Protein AF-A0A4Q7DTL6-F1 (afdb_monomer_lite)

Sequence (323 aa):
MYAMFQGASFVSLDISNFNMTNVVDTQGMFNVLDELRELKLGTNCRFPDDTGLPDIPITSEYTGKWQNIDTGTATKPNGAFVFASNELESYYDGATMVGTYVWQPRPLDVSQPVKAADVTVNYLDSNGNKIHDPQLISGNVGDAYDASSDVYQLKIDGYTLDESKLPTNVKGVLSDTPQSINYHYIEVAQPVKAADVTVNYLDSNGNKIHDPQLISGNVGDAYDASSDVYQLKIDGYTLDESKLPTNVKGVLSDTPQTVDYTYKKDTLATTLNDSKIAPSGQSKFGNLPNAGDNDLISVIAMISGLFVMIGLWISKQVKQRYK

Foldseek 3Di:
DALQCAQPADQEDEPQVPQCQVPQDLDCVCHNNLNHFKYFHALRDAQNDCNNNDFDDPDLFANRWKFFQVVHDLSGRDGPDIGTRVRCRVPDHNVPRGGMIGGHTDPPPPPPFAWFAWEWEFEAEPVRDGPDDIDTDTDGFFDKAACPDCVRVDDHPQKDWDPVDAFPPRIDTTHNDYHYGYTYIYGRDDFAWFAWEWEFEAEPVRDGPDHIDTDTDGFFDKAACPDCVNVDDDPQKDWDPVDAFPPRIDTTHNDYHYGYTYIYGHDDPPPPPPDDDDDDDDDDDDDDDDDDDDDDDDDDDDDDDDDDDDDDDDDDDDDDDDD

pLDDT: mean 83.37, std 23.72, range [25.23, 98.69]

Structure (mmCIF, N/CA/C/O backbone):
data_AF-A0A4Q7DTL6-F1
#
_entry.id   AF-A0A4Q7DTL6-F1
#
loop_
_atom_site.group_PDB
_atom_site.id
_atom_site.type_symbol
_atom_site.label_atom_id
_atom_site.label_alt_id
_atom_site.label_comp_id
_atom_site.label_asym_id
_atom_site.label_entity_id
_atom_site.label_seq_id
_atom_site.pdbx_PDB_ins_code
_atom_site.Cartn_x
_atom_site.Cartn_y
_atom_site.Cartn_z
_atom_site.occupancy
_atom_site.B_iso_or_equiv
_atom_site.auth_seq_id
_atom_site.auth_comp_id
_atom_site.auth_asym_id
_atom_site.auth_atom_id
_atom_site.pdbx_PDB_model_num
ATOM 1 N N . MET A 1 1 ? 42.107 -14.633 -47.546 1.00 87.81 1 MET A N 1
ATOM 2 C CA . MET A 1 1 ? 42.416 -13.908 -46.300 1.00 87.81 1 MET A CA 1
ATOM 3 C C . MET A 1 1 ? 42.150 -14.820 -45.100 1.00 87.81 1 MET A C 1
ATOM 5 O O . MET A 1 1 ? 41.477 -14.418 -44.161 1.00 87.81 1 MET A O 1
ATOM 9 N N . TYR A 1 2 ? 42.715 -16.033 -45.121 1.00 91.50 2 TYR A N 1
ATOM 10 C CA . TYR A 1 2 ? 42.592 -17.007 -44.036 1.00 91.50 2 TYR A CA 1
ATOM 11 C C . TYR A 1 2 ? 43.204 -16.457 -42.742 1.00 91.50 2 TYR A C 1
ATOM 13 O O . TYR A 1 2 ? 44.348 -15.993 -42.770 1.00 91.50 2 TYR A O 1
ATOM 21 N N . ALA A 1 3 ? 42.448 -16.498 -41.641 1.00 92.31 3 ALA A N 1
ATOM 22 C CA . ALA A 1 3 ? 42.902 -16.150 -40.288 1.00 92.31 3 ALA A CA 1
ATOM 23 C C . ALA A 1 3 ? 43.612 -14.785 -40.133 1.00 92.31 3 ALA A C 1
ATOM 25 O O . ALA A 1 3 ? 44.416 -14.600 -39.222 1.00 92.31 3 ALA A O 1
ATOM 26 N N . MET A 1 4 ? 43.340 -13.818 -41.017 1.00 94.75 4 MET A N 1
ATOM 27 C CA . MET A 1 4 ? 44.147 -12.595 -41.140 1.00 94.75 4 MET A CA 1
ATOM 28 C C . MET A 1 4 ? 44.242 -11.769 -39.847 1.00 94.75 4 MET A C 1
ATOM 30 O O . MET A 1 4 ? 45.297 -11.195 -39.578 1.00 94.75 4 MET A O 1
ATOM 34 N N . PHE A 1 5 ? 43.165 -11.707 -39.063 1.00 95.81 5 PHE A N 1
ATOM 35 C CA . PHE A 1 5 ? 43.112 -10.974 -37.797 1.00 95.81 5 PHE A CA 1
ATOM 36 C C . PHE A 1 5 ? 42.959 -11.895 -36.585 1.00 95.81 5 PHE A C 1
ATOM 38 O O . PHE A 1 5 ? 42.630 -11.420 -35.501 1.00 95.81 5 PHE A O 1
ATOM 45 N N . GLN A 1 6 ? 43.193 -13.200 -36.746 1.00 94.88 6 GLN A N 1
ATOM 46 C CA . GLN A 1 6 ? 42.933 -14.162 -35.685 1.00 94.88 6 GLN A CA 1
ATOM 47 C C . GLN A 1 6 ? 43.714 -13.826 -34.402 1.00 94.88 6 GLN A C 1
ATOM 49 O O . GLN A 1 6 ? 44.935 -13.666 -34.430 1.00 94.88 6 GLN A O 1
ATOM 54 N N . GLY A 1 7 ? 43.005 -13.768 -33.271 1.00 91.12 7 GLY A N 1
ATOM 55 C CA . GLY A 1 7 ? 43.588 -13.551 -31.942 1.00 91.12 7 GLY A CA 1
ATOM 56 C C . GLY A 1 7 ? 44.097 -12.133 -31.679 1.00 91.12 7 GLY A C 1
ATOM 57 O O . GLY A 1 7 ? 44.795 -11.914 -30.689 1.00 91.12 7 GLY A O 1
ATOM 58 N N . ALA A 1 8 ? 43.789 -11.170 -32.549 1.00 93.12 8 ALA A N 1
ATOM 59 C CA . ALA A 1 8 ? 44.098 -9.772 -32.289 1.00 93.12 8 ALA A CA 1
ATOM 60 C C . ALA A 1 8 ? 43.101 -9.147 -31.290 1.00 93.12 8 ALA A C 1
ATOM 62 O O . ALA A 1 8 ? 41.963 -9.579 -31.153 1.00 93.12 8 ALA A O 1
ATOM 63 N N . SER A 1 9 ? 43.509 -8.086 -30.595 1.00 90.75 9 SER A N 1
ATOM 64 C CA . SER A 1 9 ? 42.666 -7.396 -29.601 1.00 90.75 9 SER A CA 1
ATOM 65 C C . SER A 1 9 ? 42.215 -6.029 -30.115 1.00 90.75 9 SER A C 1
ATOM 67 O O . SER A 1 9 ? 42.594 -4.987 -29.578 1.00 90.75 9 SER A O 1
ATOM 69 N N . PHE A 1 10 ? 41.455 -6.022 -31.210 1.00 90.94 10 PHE A N 1
ATOM 70 C CA . PHE A 1 10 ? 40.903 -4.793 -31.779 1.00 90.94 10 PHE A CA 1
ATOM 71 C C . PHE A 1 10 ? 39.588 -4.424 -31.104 1.00 90.94 10 PHE A C 1
ATOM 73 O O . PHE A 1 10 ? 38.719 -5.273 -30.976 1.00 90.94 10 PHE A O 1
ATOM 80 N N . VAL A 1 11 ? 39.417 -3.147 -30.757 1.00 93.88 11 VAL A N 1
ATOM 81 C CA . VAL A 1 11 ? 38.099 -2.587 -30.401 1.00 93.88 11 VAL A CA 1
ATOM 82 C C . VAL A 1 11 ? 37.383 -2.048 -31.642 1.00 93.88 11 VAL A C 1
ATOM 84 O O . VAL A 1 11 ? 36.167 -2.177 -31.767 1.00 93.88 11 VAL A O 1
ATOM 87 N N . SER A 1 12 ? 38.144 -1.492 -32.587 1.00 96.88 12 SER A N 1
ATOM 88 C CA . SER A 1 12 ? 37.665 -1.032 -33.890 1.00 96.88 12 SER A CA 1
ATOM 89 C C . SER A 1 12 ? 38.575 -1.565 -34.994 1.00 96.88 12 SER A C 1
ATOM 91 O O . SER A 1 12 ? 39.801 -1.573 -34.840 1.00 96.88 12 SER A O 1
ATOM 93 N N . LEU A 1 13 ? 37.973 -2.015 -36.093 1.00 97.44 13 LEU A N 1
ATOM 94 C CA . LEU A 1 13 ? 38.661 -2.525 -37.272 1.00 97.44 13 LEU A CA 1
ATOM 95 C C . LEU A 1 13 ? 38.097 -1.866 -38.536 1.00 97.44 13 LEU A C 1
ATOM 97 O O . LEU A 1 13 ? 36.926 -2.033 -38.872 1.00 97.44 13 LEU A O 1
ATOM 101 N N . ASP A 1 14 ? 38.948 -1.143 -39.267 1.00 98.06 14 ASP A N 1
ATOM 102 C CA . ASP A 1 14 ? 38.604 -0.566 -40.571 1.00 98.06 14 ASP A CA 1
ATOM 103 C C . ASP A 1 14 ? 39.222 -1.395 -41.702 1.00 98.06 14 ASP A C 1
ATOM 105 O O . ASP A 1 14 ? 40.430 -1.343 -41.941 1.00 98.06 14 ASP A O 1
ATOM 109 N N . ILE A 1 15 ? 38.377 -2.138 -42.421 1.00 96.94 15 ILE A N 1
ATOM 110 C CA . ILE A 1 15 ? 38.749 -2.859 -43.647 1.00 96.94 15 ILE A CA 1
ATOM 111 C C . ILE A 1 15 ? 38.059 -2.278 -44.884 1.00 96.94 15 ILE A C 1
ATOM 113 O O . ILE A 1 15 ? 38.059 -2.898 -45.944 1.00 96.94 15 ILE A O 1
ATOM 117 N N . SER A 1 16 ? 37.509 -1.064 -44.799 1.00 98.06 16 SER A N 1
ATOM 118 C CA . SER A 1 16 ? 36.722 -0.470 -45.887 1.00 98.06 16 SER A CA 1
ATOM 119 C C . SER A 1 16 ? 37.505 -0.215 -47.174 1.00 98.06 16 SER A C 1
ATOM 121 O O . SER A 1 16 ? 36.922 -0.145 -48.254 1.00 98.06 16 SER A O 1
ATOM 123 N N . ASN A 1 17 ? 38.831 -0.131 -47.080 1.00 97.06 17 ASN A N 1
ATOM 124 C CA . ASN A 1 17 ? 39.711 0.035 -48.236 1.00 97.06 17 ASN A CA 1
ATOM 125 C C . ASN A 1 17 ? 40.202 -1.297 -48.828 1.00 97.06 17 ASN A C 1
ATOM 127 O O . ASN A 1 17 ? 40.968 -1.292 -49.794 1.00 97.06 17 ASN A O 1
ATOM 131 N N . PHE A 1 18 ? 39.811 -2.443 -48.263 1.00 96.12 18 PHE A N 1
ATOM 132 C CA . PHE A 1 18 ? 40.257 -3.738 -48.763 1.00 96.12 18 PHE A CA 1
ATOM 133 C C . PHE A 1 18 ? 39.509 -4.080 -50.049 1.00 96.12 18 PHE A C 1
ATOM 135 O O . PHE A 1 18 ? 38.282 -4.053 -50.112 1.00 96.12 18 PHE A O 1
ATOM 142 N N . ASN A 1 19 ? 40.257 -4.453 -51.086 1.00 95.94 19 ASN A N 1
ATOM 143 C CA . ASN A 1 19 ? 39.668 -5.025 -52.286 1.00 95.94 19 ASN A CA 1
ATOM 144 C C . ASN A 1 19 ? 39.581 -6.549 -52.139 1.00 95.94 19 ASN A C 1
ATOM 146 O O . ASN A 1 19 ? 40.548 -7.257 -52.422 1.00 95.94 19 ASN A O 1
ATOM 150 N N . MET A 1 20 ? 38.424 -7.048 -51.699 1.00 94.88 20 MET A N 1
ATOM 151 C CA . MET A 1 20 ? 38.183 -8.480 -51.499 1.00 94.88 20 MET A CA 1
ATOM 152 C C . MET A 1 20 ? 37.482 -9.139 -52.696 1.00 94.88 20 MET A C 1
ATOM 154 O O . MET A 1 20 ? 37.135 -10.312 -52.617 1.00 94.88 20 MET A O 1
ATOM 158 N N . THR A 1 21 ? 37.312 -8.445 -53.831 1.00 93.50 21 THR A N 1
ATOM 159 C CA . THR A 1 21 ? 36.570 -8.959 -55.007 1.00 93.50 21 THR A CA 1
ATOM 160 C C . THR A 1 21 ? 37.077 -10.312 -55.514 1.00 93.50 21 THR A C 1
ATOM 162 O O . THR A 1 21 ? 36.267 -11.163 -55.875 1.00 93.50 21 THR A O 1
ATOM 165 N N . ASN A 1 22 ? 38.391 -10.550 -55.459 1.00 93.75 22 ASN A N 1
ATOM 166 C CA . ASN A 1 22 ? 39.032 -11.809 -55.863 1.00 93.75 22 ASN A CA 1
ATOM 167 C C . ASN A 1 22 ? 39.353 -12.752 -54.688 1.00 93.75 22 ASN A C 1
ATOM 169 O O . ASN A 1 22 ? 39.997 -13.781 -54.888 1.00 93.75 22 ASN A O 1
ATOM 173 N N . VAL A 1 23 ? 38.961 -12.406 -53.459 1.00 93.56 23 VAL A N 1
ATOM 174 C CA . VAL A 1 23 ? 39.178 -13.269 -52.294 1.00 93.56 23 VAL A CA 1
ATOM 175 C C . VAL A 1 23 ? 38.180 -14.422 -52.349 1.00 93.56 23 VAL A C 1
ATOM 177 O O . VAL A 1 23 ? 36.976 -14.210 -52.475 1.00 93.56 23 VAL A O 1
ATOM 180 N N . VAL A 1 24 ? 38.707 -15.643 -52.277 1.00 93.75 24 VAL A N 1
ATOM 181 C CA . VAL A 1 24 ? 37.937 -16.897 -52.341 1.00 93.75 24 VAL A CA 1
ATOM 182 C C . VAL A 1 24 ? 37.944 -17.681 -51.030 1.00 93.75 24 VAL A C 1
ATOM 184 O O . VAL A 1 24 ? 37.304 -18.715 -50.970 1.00 93.75 24 VAL A O 1
ATOM 187 N N . ASP A 1 25 ? 38.696 -17.208 -50.036 1.00 94.62 25 ASP A N 1
ATOM 188 C CA . ASP A 1 25 ? 38.838 -17.837 -48.723 1.00 94.62 25 ASP A CA 1
ATOM 189 C C . ASP A 1 25 ? 38.869 -16.738 -47.656 1.00 94.62 25 ASP A C 1
ATOM 191 O O . ASP A 1 25 ? 39.801 -15.919 -47.648 1.00 94.62 25 ASP A O 1
ATOM 195 N N . THR A 1 26 ? 37.859 -16.678 -46.793 1.00 95.38 26 THR A N 1
ATOM 196 C CA . THR A 1 26 ? 37.824 -15.788 -45.613 1.00 95.38 26 THR A CA 1
ATOM 197 C C . THR A 1 26 ? 37.762 -16.548 -44.297 1.00 95.38 26 THR A C 1
ATOM 199 O O . THR A 1 26 ? 37.472 -15.943 -43.265 1.00 95.38 26 THR A O 1
ATOM 202 N N . GLN A 1 27 ? 38.072 -17.847 -44.309 1.00 95.50 27 GLN A N 1
ATOM 203 C CA . GLN A 1 27 ? 37.869 -18.697 -43.149 1.00 95.50 27 GLN A CA 1
ATOM 204 C C . GLN A 1 27 ? 38.645 -18.182 -41.929 1.00 95.50 27 GLN A C 1
ATOM 206 O O . GLN A 1 27 ? 39.860 -17.949 -41.978 1.00 95.50 27 GLN A O 1
ATOM 211 N N . GLY A 1 28 ? 37.920 -17.988 -40.825 1.00 94.69 28 GLY A N 1
ATOM 212 C CA . GLY A 1 28 ? 38.489 -17.591 -39.537 1.00 94.69 28 GLY A CA 1
ATOM 213 C C . GLY A 1 28 ? 39.175 -16.223 -39.517 1.00 94.69 28 GLY A C 1
ATOM 214 O O . GLY A 1 28 ? 39.945 -15.950 -38.596 1.00 94.69 28 GLY A O 1
ATOM 215 N N . MET A 1 29 ? 38.940 -15.373 -40.521 1.00 95.69 29 MET A N 1
ATOM 216 C CA . MET A 1 29 ? 39.524 -14.036 -40.645 1.00 95.69 29 MET A CA 1
ATOM 217 C C . MET A 1 29 ? 39.385 -13.181 -39.374 1.00 95.69 29 MET A C 1
ATOM 219 O O . MET A 1 29 ? 40.312 -12.427 -39.083 1.00 95.69 29 MET A O 1
ATOM 223 N N . PHE A 1 30 ? 38.296 -13.331 -38.615 1.00 96.12 30 PHE A N 1
ATOM 224 C CA . PHE A 1 30 ? 37.970 -12.608 -37.378 1.00 96.12 30 PHE A CA 1
ATOM 225 C C . PHE A 1 30 ? 37.929 -13.502 -36.124 1.00 96.12 30 PHE A C 1
ATOM 227 O O . PHE A 1 30 ? 37.432 -13.075 -35.083 1.00 96.12 30 PHE A O 1
ATOM 234 N N . ASN A 1 31 ? 38.472 -14.723 -36.189 1.00 94.31 31 ASN A N 1
ATOM 235 C CA . ASN A 1 31 ? 38.473 -15.638 -35.047 1.00 94.31 31 ASN A CA 1
ATOM 236 C C . ASN A 1 31 ? 39.134 -15.011 -33.808 1.00 94.31 31 ASN A C 1
ATOM 238 O O . ASN A 1 31 ? 40.253 -14.504 -33.883 1.00 94.31 31 ASN A O 1
ATOM 242 N N . VAL A 1 32 ? 38.502 -15.161 -32.640 1.00 92.38 32 VAL A N 1
ATOM 243 C CA . VAL A 1 32 ? 39.046 -14.698 -31.345 1.00 92.38 32 VAL A CA 1
ATOM 244 C C . VAL A 1 32 ? 39.278 -13.174 -31.329 1.00 92.38 32 VAL A C 1
ATOM 246 O O . VAL A 1 32 ? 40.277 -12.683 -30.808 1.00 92.38 32 VAL A O 1
ATOM 249 N N . LEU A 1 33 ? 38.358 -12.415 -31.935 1.00 94.56 33 LEU A N 1
ATOM 250 C CA . LEU A 1 33 ? 38.285 -10.952 -31.839 1.00 94.56 33 LEU A CA 1
ATOM 251 C C . LEU A 1 33 ? 37.274 -10.505 -30.767 1.00 94.56 33 LEU A C 1
ATOM 253 O O . LEU A 1 33 ? 36.426 -9.651 -31.019 1.00 94.56 33 LEU A O 1
ATOM 257 N N . ASP A 1 34 ? 37.357 -11.067 -29.563 1.00 89.81 34 ASP A N 1
ATOM 258 C CA . ASP A 1 34 ? 36.335 -10.920 -28.508 1.00 89.81 34 ASP A CA 1
ATOM 259 C C . ASP A 1 34 ? 36.089 -9.459 -28.068 1.00 89.81 34 ASP A C 1
ATOM 261 O O . ASP A 1 34 ? 35.031 -9.120 -27.534 1.00 89.81 34 ASP A O 1
ATOM 265 N N . GLU A 1 35 ? 37.047 -8.564 -28.331 1.00 93.38 35 GLU A N 1
ATOM 266 C CA . GLU A 1 35 ? 36.963 -7.136 -28.008 1.00 93.38 35 GLU A CA 1
ATOM 267 C C . GLU A 1 35 ? 36.436 -6.252 -29.144 1.00 93.38 35 GLU A C 1
ATOM 269 O O . GLU A 1 35 ? 36.234 -5.054 -28.937 1.00 93.38 35 GLU A O 1
ATOM 274 N N . LEU A 1 36 ? 36.154 -6.814 -30.323 1.00 96.81 36 LEU A N 1
ATOM 275 C CA . LEU A 1 36 ? 35.701 -6.033 -31.468 1.00 96.81 36 LEU A CA 1
ATOM 276 C C . LEU A 1 36 ? 34.301 -5.474 -31.207 1.00 96.81 36 LEU A C 1
ATOM 278 O O . LEU A 1 36 ? 33.352 -6.221 -30.975 1.00 96.81 36 LEU A O 1
ATOM 282 N N . ARG A 1 37 ? 34.176 -4.145 -31.245 1.00 96.12 37 ARG A N 1
ATOM 283 C CA . ARG A 1 37 ? 32.916 -3.402 -31.066 1.00 96.12 37 ARG A CA 1
ATOM 284 C C . ARG A 1 37 ? 32.517 -2.608 -32.299 1.00 96.12 37 ARG A C 1
ATOM 286 O O . ARG A 1 37 ? 31.346 -2.267 -32.432 1.00 96.12 37 ARG A O 1
ATOM 293 N N . GLU A 1 38 ? 33.471 -2.310 -33.179 1.00 98.06 38 GLU A N 1
ATOM 294 C CA . GLU A 1 38 ? 33.267 -1.511 -34.383 1.00 98.06 38 GLU A CA 1
ATOM 295 C C . GLU A 1 38 ? 33.971 -2.146 -35.589 1.00 98.06 38 GLU A C 1
ATOM 297 O O . GLU A 1 38 ? 35.167 -2.432 -35.548 1.00 98.06 38 GLU A O 1
ATOM 302 N N . LEU A 1 39 ? 33.235 -2.344 -36.680 1.00 98.12 39 LEU A N 1
ATOM 303 C CA . LEU A 1 39 ? 33.740 -2.908 -37.926 1.00 98.12 39 LEU A CA 1
ATOM 304 C C . LEU A 1 39 ? 33.307 -2.027 -39.095 1.00 98.12 39 LEU A C 1
ATOM 306 O O . LEU A 1 39 ? 32.115 -1.875 -39.369 1.00 98.12 39 LEU A O 1
ATOM 310 N N . LYS A 1 40 ? 34.270 -1.446 -39.809 1.00 98.44 40 LYS A N 1
ATOM 311 C CA . LYS A 1 40 ? 33.993 -0.604 -40.973 1.00 98.44 40 LYS A CA 1
ATOM 312 C C . LYS A 1 40 ? 34.260 -1.358 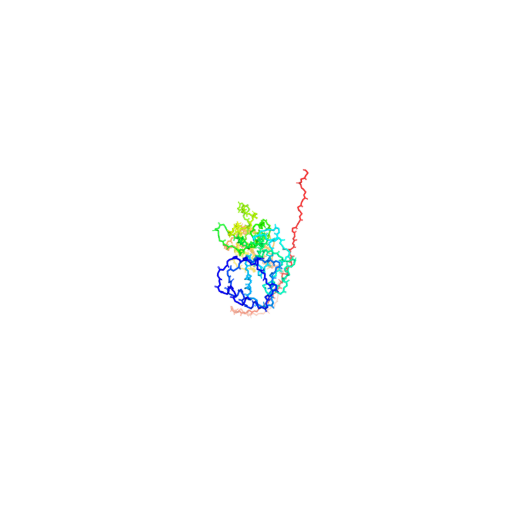-42.267 1.00 98.44 40 LYS A C 1
ATOM 314 O O . LYS A 1 40 ? 35.380 -1.799 -42.531 1.00 98.44 40 LYS A O 1
ATOM 319 N N . LEU A 1 41 ? 33.209 -1.473 -43.073 1.00 98.38 41 LEU A N 1
ATOM 320 C CA . LEU A 1 41 ? 33.157 -2.267 -44.294 1.00 98.38 41 LEU A CA 1
ATOM 321 C C . LEU A 1 41 ? 32.925 -1.370 -45.511 1.00 98.38 41 LEU A C 1
ATOM 323 O O . LEU A 1 41 ? 32.179 -0.388 -45.452 1.00 98.38 41 LEU A O 1
ATOM 327 N N . GLY A 1 42 ? 33.582 -1.707 -46.616 1.00 97.94 42 GLY A N 1
ATOM 328 C CA . GLY A 1 42 ? 33.575 -0.926 -47.850 1.00 97.94 42 GLY A CA 1
ATOM 329 C C . GLY A 1 42 ? 33.050 -1.708 -49.045 1.00 97.94 42 GLY A C 1
ATOM 330 O O . GLY A 1 42 ? 32.754 -2.895 -48.959 1.00 97.94 42 GLY A O 1
ATOM 331 N N . THR A 1 43 ? 32.971 -1.035 -50.192 1.00 97.88 43 THR A N 1
ATOM 332 C CA . THR A 1 43 ? 32.255 -1.535 -51.377 1.00 97.88 43 THR A CA 1
ATOM 333 C C . THR A 1 43 ? 32.766 -2.858 -51.933 1.00 97.88 43 THR A C 1
ATOM 335 O O . THR A 1 43 ? 32.018 -3.595 -52.566 1.00 97.88 43 THR A O 1
ATOM 338 N N . ASN A 1 44 ? 34.043 -3.158 -51.706 1.00 97.31 44 ASN A N 1
ATOM 339 C CA . ASN A 1 44 ? 34.700 -4.357 -52.209 1.00 97.31 44 ASN A CA 1
ATOM 340 C C . ASN A 1 44 ? 34.896 -5.431 -51.129 1.00 97.31 44 ASN A C 1
ATOM 342 O O . ASN A 1 44 ? 35.589 -6.414 -51.397 1.00 97.31 44 ASN A O 1
ATOM 346 N N . CYS A 1 45 ? 34.336 -5.250 -49.927 1.00 96.62 45 CYS A N 1
ATOM 347 C CA . CYS A 1 45 ? 34.317 -6.277 -48.890 1.00 96.62 45 CYS A CA 1
ATOM 348 C C . CYS A 1 45 ? 33.322 -7.387 -49.266 1.00 96.62 45 CYS A C 1
ATOM 350 O O . CYS A 1 45 ? 32.220 -7.108 -49.734 1.00 96.62 45 CYS A O 1
ATOM 352 N N . ARG A 1 46 ? 33.718 -8.648 -49.068 1.00 94.19 46 ARG A N 1
ATOM 353 C CA . ARG A 1 46 ? 32.864 -9.833 -49.243 1.00 94.19 46 ARG A CA 1
ATOM 354 C C . ARG A 1 46 ? 33.342 -10.969 -48.347 1.00 94.19 46 ARG A C 1
ATOM 356 O O . ARG A 1 46 ? 34.546 -11.093 -48.127 1.00 94.19 46 ARG A O 1
ATOM 363 N N . PHE A 1 47 ? 32.418 -11.820 -47.914 1.00 94.69 47 PHE A N 1
ATOM 364 C CA . PHE A 1 47 ? 32.677 -12.921 -46.984 1.00 94.69 47 PHE A CA 1
ATOM 365 C C . PHE A 1 47 ? 32.207 -14.250 -47.605 1.00 94.69 47 PHE A C 1
ATOM 367 O O . PHE A 1 47 ? 31.074 -14.665 -47.388 1.00 94.69 47 PHE A O 1
ATOM 374 N N . PRO A 1 48 ? 33.013 -14.868 -48.495 1.00 92.12 48 PRO A N 1
ATOM 375 C CA . PRO A 1 48 ? 32.655 -16.133 -49.146 1.00 92.12 48 PRO A CA 1
ATOM 376 C C . PRO A 1 48 ? 32.511 -17.323 -48.187 1.00 92.12 48 PRO A C 1
ATOM 378 O O . PRO A 1 48 ? 31.795 -18.261 -48.527 1.00 92.12 48 PRO A O 1
ATOM 381 N N . ASP A 1 49 ? 33.164 -17.275 -47.024 1.00 91.81 49 ASP A N 1
ATOM 382 C CA . ASP A 1 49 ? 33.165 -18.332 -46.007 1.00 91.81 49 ASP A CA 1
ATOM 383 C C . ASP A 1 49 ? 32.950 -17.744 -44.610 1.00 91.81 49 ASP A C 1
ATOM 385 O O . ASP A 1 49 ? 33.152 -16.543 -44.414 1.00 91.81 49 ASP A O 1
ATOM 389 N N . ASP A 1 50 ? 32.645 -18.617 -43.643 1.00 92.25 50 ASP A N 1
ATOM 390 C CA . ASP A 1 50 ? 32.567 -18.296 -42.212 1.00 92.25 50 ASP A CA 1
ATOM 391 C C . ASP A 1 50 ? 33.859 -17.624 -41.738 1.00 92.25 50 ASP A C 1
ATOM 393 O O . ASP A 1 50 ? 34.937 -18.233 -41.661 1.00 92.25 50 ASP A O 1
ATOM 397 N N . THR A 1 51 ? 33.748 -16.335 -41.436 1.00 94.44 51 THR A N 1
ATOM 398 C CA . THR A 1 51 ? 34.905 -15.532 -41.060 1.00 94.44 51 THR A CA 1
ATOM 399 C C . THR A 1 51 ? 35.254 -15.672 -39.591 1.00 94.44 51 THR A C 1
ATOM 401 O O . THR A 1 51 ? 36.326 -15.225 -39.181 1.00 94.44 51 THR A O 1
ATOM 404 N N . GLY A 1 52 ? 34.401 -16.325 -38.803 1.00 94.00 52 GLY A N 1
ATOM 405 C CA . GLY A 1 52 ? 34.522 -16.377 -37.358 1.00 94.00 52 GLY A CA 1
ATOM 406 C C . GLY A 1 52 ? 34.277 -15.020 -36.712 1.00 94.00 52 GLY A C 1
ATOM 407 O O . GLY A 1 52 ? 34.916 -14.719 -35.703 1.00 94.00 52 GLY A O 1
ATOM 408 N N . LEU A 1 53 ? 33.420 -14.171 -37.301 1.00 95.88 53 LEU A N 1
ATOM 409 C CA . LEU A 1 53 ? 33.029 -12.914 -36.669 1.00 95.88 53 LEU A CA 1
ATOM 410 C C . LEU A 1 53 ? 32.351 -13.244 -35.329 1.00 95.88 53 LEU A C 1
ATOM 412 O O . LEU A 1 53 ? 31.367 -13.985 -35.314 1.00 95.88 53 LEU A O 1
ATOM 416 N N . PRO A 1 54 ? 32.857 -12.726 -34.196 1.00 93.00 54 PRO A N 1
ATOM 417 C CA . PRO A 1 54 ? 32.377 -13.138 -32.886 1.00 93.00 54 PRO A CA 1
ATOM 418 C C . PRO A 1 54 ? 30.909 -12.760 -32.702 1.00 93.00 54 PRO A C 1
ATOM 420 O O . PRO A 1 54 ? 30.484 -11.660 -33.070 1.00 93.00 54 PRO A O 1
ATOM 423 N N . ASP A 1 55 ? 30.134 -13.663 -32.107 1.00 93.81 55 ASP A N 1
ATOM 424 C CA . ASP A 1 55 ? 28.778 -13.355 -31.665 1.00 93.81 55 ASP A CA 1
ATOM 425 C C . ASP A 1 55 ? 28.806 -12.269 -30.588 1.00 93.81 55 ASP A C 1
ATOM 427 O O . ASP A 1 55 ? 29.660 -12.249 -29.699 1.00 93.81 55 ASP A O 1
ATOM 431 N N . ILE A 1 56 ? 27.835 -11.364 -30.652 1.00 94.44 56 ILE A N 1
ATOM 432 C CA . ILE A 1 56 ? 27.726 -10.276 -29.687 1.00 94.44 56 ILE A CA 1
ATOM 433 C C . ILE A 1 56 ? 26.994 -10.793 -28.443 1.00 94.44 56 ILE A C 1
ATOM 435 O O . ILE A 1 56 ? 25.866 -11.283 -28.563 1.00 94.44 56 ILE A O 1
ATOM 439 N N . PRO A 1 57 ? 27.560 -10.645 -27.230 1.00 88.19 57 PRO A N 1
ATOM 440 C CA . PRO A 1 57 ? 26.863 -10.991 -26.001 1.00 88.19 57 PRO A CA 1
ATOM 441 C C . PRO A 1 57 ? 25.577 -10.175 -25.829 1.00 88.19 57 PRO A C 1
ATOM 443 O O . PRO A 1 57 ? 25.571 -8.949 -25.959 1.00 88.19 57 PRO A O 1
ATOM 446 N N . ILE A 1 58 ? 24.485 -10.849 -25.466 1.00 85.81 58 ILE A N 1
ATOM 447 C CA . ILE A 1 58 ? 23.249 -10.179 -25.052 1.00 85.81 58 ILE A CA 1
ATOM 448 C C . ILE A 1 58 ? 23.434 -9.700 -23.612 1.00 85.81 58 ILE A C 1
ATOM 450 O O . ILE A 1 58 ? 23.602 -10.511 -22.699 1.00 85.81 58 ILE A O 1
ATOM 454 N N . THR A 1 59 ? 23.379 -8.387 -23.394 1.00 83.38 59 THR A N 1
ATOM 455 C CA . THR A 1 59 ? 23.562 -7.774 -22.069 1.00 83.38 59 THR A CA 1
ATOM 456 C C . THR A 1 59 ? 22.465 -6.743 -21.776 1.00 83.38 59 THR A C 1
ATOM 458 O O . THR A 1 59 ? 21.506 -6.563 -22.535 1.00 83.38 59 THR A O 1
ATOM 461 N N . SER A 1 60 ? 22.571 -6.052 -20.640 1.00 76.25 60 SER A N 1
ATOM 462 C CA . SER A 1 60 ? 21.767 -4.855 -20.369 1.00 76.25 60 SER A CA 1
ATOM 463 C C . SER A 1 60 ? 22.065 -3.714 -21.347 1.00 76.25 60 SER A C 1
ATOM 465 O O . SER A 1 60 ? 21.190 -2.889 -21.589 1.00 76.25 60 SER A O 1
ATOM 467 N N . GLU A 1 61 ? 23.270 -3.682 -21.920 1.00 82.88 61 GLU A N 1
ATOM 468 C CA . GLU A 1 61 ? 23.763 -2.609 -22.788 1.00 82.88 61 GLU A CA 1
ATOM 469 C C . GLU A 1 61 ? 23.620 -2.918 -24.280 1.00 82.88 61 GLU A C 1
ATOM 471 O O . GLU A 1 61 ? 23.486 -1.986 -25.066 1.00 82.88 61 GLU A O 1
ATOM 476 N N . TYR A 1 62 ? 23.620 -4.193 -24.687 1.00 91.12 62 TYR A N 1
ATOM 477 C CA . TYR A 1 62 ? 23.634 -4.597 -26.099 1.00 91.12 62 TYR A CA 1
ATOM 478 C C . TYR A 1 62 ? 22.602 -5.680 -26.409 1.00 91.12 62 TYR A C 1
ATOM 480 O O . TYR A 1 62 ? 22.303 -6.547 -25.586 1.00 91.12 62 TYR A O 1
ATOM 488 N N . THR A 1 63 ? 22.059 -5.643 -27.626 1.00 92.50 63 THR A N 1
ATOM 489 C CA . THR A 1 63 ? 20.982 -6.550 -28.060 1.00 92.50 63 THR A CA 1
ATOM 490 C C . THR A 1 63 ? 21.472 -7.901 -28.589 1.00 92.50 63 THR A C 1
ATOM 492 O O . THR A 1 63 ? 20.644 -8.767 -28.865 1.00 92.50 63 THR A O 1
ATOM 495 N N . GLY A 1 64 ? 22.787 -8.086 -28.744 1.00 93.56 64 GLY A N 1
ATOM 496 C CA . GLY A 1 64 ? 23.375 -9.254 -29.408 1.00 93.56 64 GLY A CA 1
ATOM 497 C C . GLY A 1 64 ? 23.457 -9.143 -30.935 1.00 93.56 64 GLY A C 1
ATOM 498 O O . GLY A 1 64 ? 23.630 -10.153 -31.610 1.00 93.56 64 GLY A O 1
ATOM 499 N N . LYS A 1 65 ? 23.307 -7.937 -31.499 1.00 97.12 65 LYS A N 1
ATOM 500 C CA . LYS A 1 65 ? 23.335 -7.696 -32.951 1.00 97.12 65 LYS A CA 1
ATOM 501 C C . LYS A 1 65 ? 24.264 -6.551 -33.325 1.00 97.12 65 LYS A C 1
ATOM 503 O O . LYS A 1 65 ? 24.460 -5.635 -32.535 1.00 97.12 65 LYS A O 1
ATOM 508 N N . TRP A 1 66 ? 24.805 -6.583 -34.534 1.00 98.19 66 TRP A N 1
ATOM 509 C CA . TRP A 1 66 ? 25.449 -5.451 -35.186 1.00 98.19 66 TRP A CA 1
ATOM 510 C C . TRP A 1 66 ? 24.380 -4.507 -35.729 1.00 98.19 66 TRP A C 1
ATOM 512 O O . TRP A 1 66 ? 23.357 -4.967 -36.231 1.00 98.19 66 TRP A O 1
ATOM 522 N N . GLN A 1 67 ? 24.622 -3.200 -35.676 1.00 98.19 67 GLN A N 1
ATOM 523 C CA . GLN A 1 67 ? 23.820 -2.191 -36.360 1.00 98.19 67 GLN A CA 1
ATOM 524 C C . GLN A 1 67 ? 24.731 -1.197 -37.079 1.00 98.19 67 GLN A C 1
ATOM 526 O O . GLN A 1 67 ? 25.728 -0.739 -36.516 1.00 98.19 67 GLN A O 1
ATOM 531 N N . ASN A 1 68 ? 24.395 -0.842 -38.319 1.00 98.19 68 ASN A N 1
ATOM 532 C CA . ASN A 1 68 ? 25.133 0.204 -39.018 1.00 98.19 68 ASN A CA 1
ATOM 533 C C . ASN A 1 68 ? 24.844 1.587 -38.405 1.00 98.19 68 ASN A C 1
ATOM 535 O O . ASN A 1 68 ? 23.713 1.908 -38.041 1.00 98.19 68 ASN A O 1
ATOM 539 N N . ILE A 1 69 ? 25.871 2.432 -38.298 1.00 97.75 69 ILE A N 1
ATOM 540 C CA . ILE A 1 69 ? 25.740 3.774 -37.712 1.00 97.75 69 ILE A CA 1
ATOM 541 C C . ILE A 1 69 ? 24.833 4.670 -38.572 1.00 97.75 69 ILE A C 1
ATOM 543 O O . ILE A 1 69 ? 23.963 5.359 -38.031 1.00 97.75 69 ILE A O 1
ATOM 547 N N . ASP A 1 70 ? 25.031 4.641 -39.894 1.00 96.00 70 ASP A N 1
ATOM 548 C CA . ASP A 1 70 ? 24.420 5.546 -40.879 1.00 96.00 70 ASP A CA 1
ATOM 549 C C . ASP A 1 70 ? 24.520 7.027 -40.458 1.00 96.00 70 ASP A C 1
ATOM 551 O O . ASP A 1 70 ? 25.616 7.540 -40.241 1.00 96.00 70 ASP A O 1
ATOM 555 N N . THR A 1 71 ? 23.388 7.711 -40.293 1.00 96.25 71 THR A N 1
ATOM 556 C CA . THR A 1 71 ? 23.306 9.119 -39.878 1.00 96.25 71 THR A CA 1
ATOM 557 C C . THR A 1 71 ? 23.443 9.328 -38.362 1.00 96.25 71 THR A C 1
ATOM 559 O O . THR A 1 71 ? 23.363 10.464 -37.893 1.00 96.25 71 THR A O 1
ATOM 562 N N . GLY A 1 72 ? 23.612 8.251 -37.586 1.00 95.25 72 GLY A N 1
ATOM 563 C CA . GLY A 1 72 ? 23.737 8.271 -36.127 1.00 95.25 72 GLY A CA 1
ATOM 564 C C . GLY A 1 72 ? 25.181 8.358 -35.618 1.00 95.25 72 GLY A C 1
ATOM 565 O O . GLY A 1 72 ? 26.083 8.851 -36.290 1.00 95.25 72 GLY A O 1
ATOM 566 N N . THR A 1 73 ? 25.405 7.854 -34.403 1.00 95.19 73 THR A N 1
ATOM 567 C CA . THR A 1 73 ? 26.736 7.705 -33.782 1.00 95.19 73 THR A CA 1
ATOM 568 C C . THR A 1 73 ? 26.952 6.270 -33.296 1.00 95.19 73 THR A C 1
ATOM 570 O O . THR A 1 73 ? 26.005 5.494 -33.239 1.00 95.19 73 THR A O 1
ATOM 573 N N . ALA A 1 74 ? 28.170 5.906 -32.882 1.00 93.75 74 ALA A N 1
ATOM 574 C CA . ALA A 1 74 ? 28.451 4.568 -32.345 1.00 93.75 74 ALA A CA 1
ATOM 575 C C . ALA A 1 74 ? 27.588 4.198 -31.117 1.00 93.75 74 ALA A C 1
ATOM 577 O O . ALA A 1 74 ? 27.201 3.049 -30.949 1.00 93.75 74 ALA A O 1
ATOM 578 N N . THR A 1 75 ? 27.237 5.175 -30.274 1.00 91.88 75 THR A N 1
ATOM 579 C CA . THR A 1 75 ? 26.393 4.968 -29.081 1.00 91.88 75 THR A CA 1
ATOM 580 C C . THR A 1 75 ? 24.899 5.171 -29.340 1.00 91.88 75 THR A C 1
ATOM 582 O O . THR A 1 75 ? 24.074 4.852 -28.486 1.00 91.88 75 THR A O 1
ATOM 585 N N . LYS A 1 76 ? 24.534 5.711 -30.506 1.00 92.00 76 LYS A N 1
ATOM 586 C CA . LYS A 1 76 ? 23.150 5.915 -30.944 1.00 92.00 76 LYS A CA 1
ATOM 587 C C . LYS A 1 76 ? 23.070 5.740 -32.467 1.00 92.00 76 LYS A C 1
ATOM 589 O O . LYS A 1 76 ? 22.887 6.731 -33.185 1.00 92.00 76 LYS A O 1
ATOM 594 N N . PRO A 1 77 ? 23.282 4.514 -32.975 1.00 95.75 77 PRO A N 1
ATOM 595 C CA . PRO A 1 77 ? 23.233 4.254 -34.406 1.00 95.75 77 PRO A CA 1
ATOM 596 C C . PRO A 1 77 ? 21.812 4.492 -34.921 1.00 95.75 77 PRO A C 1
ATOM 598 O O . PRO A 1 77 ? 20.832 4.236 -34.221 1.00 95.75 77 PRO A O 1
ATOM 601 N N . ASN A 1 78 ? 21.705 5.010 -36.142 1.00 95.19 78 ASN A N 1
ATOM 602 C CA . ASN A 1 78 ? 20.422 5.302 -36.787 1.00 95.19 78 ASN A CA 1
ATOM 603 C C . ASN A 1 78 ? 20.225 4.489 -38.076 1.00 95.19 78 ASN A C 1
ATOM 605 O O . ASN A 1 78 ? 19.283 4.731 -38.826 1.00 95.19 78 ASN A O 1
ATOM 609 N N . GLY A 1 79 ? 21.126 3.551 -38.365 1.00 95.94 79 GLY A N 1
ATOM 610 C CA . GLY A 1 79 ? 21.059 2.755 -39.575 1.00 95.94 79 GLY A CA 1
ATOM 611 C C . GLY A 1 79 ? 20.031 1.630 -39.500 1.00 95.94 79 GLY A C 1
ATOM 612 O O . GLY A 1 79 ? 19.730 1.096 -38.431 1.00 95.94 79 GLY A O 1
ATOM 613 N N . ALA A 1 80 ? 19.467 1.294 -40.659 1.00 96.19 80 ALA A N 1
ATOM 614 C CA . ALA A 1 80 ? 18.394 0.310 -40.795 1.00 96.19 80 ALA A CA 1
ATOM 615 C C . ALA A 1 80 ? 18.879 -1.151 -40.805 1.00 96.19 80 ALA A C 1
ATOM 617 O O . ALA A 1 80 ? 18.066 -2.063 -40.649 1.00 96.19 80 ALA A O 1
ATOM 618 N N . PHE A 1 81 ? 20.175 -1.391 -41.010 1.00 97.69 81 PHE A N 1
ATOM 619 C CA . PHE A 1 81 ? 20.741 -2.730 -41.103 1.00 97.69 81 PHE A CA 1
ATOM 620 C C . PHE A 1 81 ? 21.104 -3.235 -39.712 1.00 97.69 81 PHE A C 1
ATOM 622 O O . PHE A 1 81 ? 21.958 -2.655 -39.041 1.00 97.69 81 PHE A O 1
ATOM 629 N N . VAL A 1 82 ? 20.443 -4.314 -39.292 1.00 97.50 82 VAL A N 1
ATOM 630 C CA . VAL A 1 82 ? 20.640 -4.949 -37.989 1.00 97.50 82 VAL A CA 1
ATOM 631 C C . VAL A 1 82 ? 20.781 -6.454 -38.188 1.00 97.50 82 VAL A C 1
ATOM 633 O O . VAL A 1 82 ? 19.848 -7.088 -38.679 1.00 97.50 82 VAL A O 1
ATOM 636 N N . PHE A 1 83 ? 21.914 -7.024 -37.779 1.00 97.81 83 PHE A N 1
ATOM 637 C CA . PHE A 1 83 ? 22.285 -8.407 -38.093 1.00 97.81 83 PHE A CA 1
ATOM 638 C C . PHE A 1 83 ? 22.950 -9.107 -36.905 1.00 97.81 83 PHE A C 1
ATOM 640 O O . PHE A 1 83 ? 23.742 -8.497 -36.189 1.00 97.81 83 PHE A O 1
ATOM 647 N N . ALA A 1 84 ? 22.678 -10.395 -36.707 1.00 97.62 84 ALA A N 1
ATOM 648 C CA . ALA A 1 84 ? 23.616 -11.264 -35.993 1.00 97.62 84 ALA A CA 1
ATOM 649 C C . ALA A 1 84 ? 24.933 -11.398 -36.790 1.00 97.62 84 ALA A C 1
ATOM 651 O O . ALA A 1 84 ? 24.979 -11.063 -37.975 1.00 97.62 84 ALA A O 1
ATOM 652 N N . SER A 1 85 ? 26.014 -11.868 -36.164 1.00 96.50 85 SER A N 1
ATOM 653 C CA . SER A 1 85 ? 27.331 -11.930 -36.820 1.00 96.50 85 SER A CA 1
ATOM 654 C C . SER A 1 85 ? 27.318 -12.796 -38.086 1.00 96.50 85 SER A C 1
ATOM 656 O O . SER A 1 85 ? 27.749 -12.342 -39.143 1.00 96.50 85 SER A O 1
ATOM 658 N N . ASN A 1 86 ? 26.697 -13.975 -38.028 1.00 95.44 86 ASN A N 1
ATOM 659 C CA . ASN A 1 86 ? 26.508 -14.854 -39.189 1.00 95.44 86 ASN A CA 1
ATOM 660 C C . ASN A 1 86 ? 25.628 -14.240 -40.303 1.00 95.44 86 ASN A C 1
ATOM 662 O O . ASN A 1 86 ? 25.853 -14.485 -41.489 1.00 95.44 86 ASN A O 1
ATOM 666 N N . GLU A 1 87 ? 24.618 -13.445 -39.940 1.00 97.38 87 GLU A N 1
ATOM 667 C CA . GLU A 1 87 ? 23.752 -12.734 -40.885 1.00 97.38 87 GLU A CA 1
ATOM 668 C C . GLU A 1 87 ? 24.518 -11.607 -41.581 1.00 97.38 87 GLU A C 1
ATOM 670 O O . GLU A 1 87 ? 24.368 -11.431 -42.789 1.00 97.38 87 GLU A O 1
ATOM 675 N N . LEU A 1 88 ? 25.364 -10.877 -40.846 1.00 97.25 88 LEU A N 1
ATOM 676 C CA . LEU A 1 88 ? 26.219 -9.838 -41.416 1.00 97.25 88 LEU A CA 1
ATOM 677 C C . LEU A 1 88 ? 27.193 -10.451 -42.425 1.00 97.25 88 LEU A C 1
ATOM 679 O O . LEU A 1 88 ? 27.325 -9.931 -43.525 1.00 97.25 88 LEU A O 1
ATOM 683 N N . GLU A 1 89 ? 27.818 -11.582 -42.102 1.00 94.62 89 GLU A N 1
ATOM 684 C CA . GLU A 1 89 ? 28.685 -12.300 -43.044 1.00 94.62 89 GLU A CA 1
ATOM 685 C C . GLU A 1 89 ? 27.925 -12.758 -44.300 1.00 94.62 89 GLU A C 1
ATOM 687 O O . GLU A 1 89 ? 28.391 -12.552 -45.420 1.00 94.62 89 GLU A O 1
ATOM 692 N N . SER A 1 90 ? 26.734 -13.336 -44.123 1.00 95.31 90 SER A N 1
ATOM 693 C CA . SER A 1 90 ? 25.973 -13.957 -45.216 1.00 95.31 90 SER A CA 1
ATOM 694 C C . SER A 1 90 ? 25.286 -12.953 -46.142 1.00 95.31 90 SER A C 1
ATOM 696 O O . SER A 1 90 ? 25.127 -13.220 -47.334 1.00 95.31 90 SER A O 1
ATOM 698 N N . TYR A 1 91 ? 24.819 -11.826 -45.598 1.00 95.69 91 TYR A N 1
ATOM 699 C CA . TYR A 1 91 ? 23.945 -10.890 -46.310 1.00 95.69 91 TYR A CA 1
ATOM 700 C C . TYR A 1 91 ? 24.603 -9.561 -46.663 1.00 95.69 91 TYR A C 1
ATOM 702 O O . TYR A 1 91 ? 23.977 -8.768 -47.366 1.00 95.69 91 TYR A O 1
ATOM 710 N N . TYR A 1 92 ? 25.835 -9.304 -46.212 1.00 97.00 92 TYR A N 1
ATOM 711 C CA . TYR A 1 92 ? 26.526 -8.065 -46.545 1.00 97.00 92 TYR A CA 1
ATOM 712 C C . TYR A 1 92 ? 26.677 -7.894 -48.061 1.00 97.00 92 TYR A C 1
ATOM 714 O O . TYR A 1 92 ? 27.376 -8.653 -48.735 1.00 97.00 92 TYR A O 1
ATOM 722 N N . ASP A 1 93 ? 26.064 -6.835 -48.582 1.00 95.69 93 ASP A N 1
ATOM 723 C CA . ASP A 1 93 ? 26.214 -6.393 -49.962 1.00 95.69 93 ASP A CA 1
ATOM 724 C C . ASP A 1 93 ? 27.002 -5.079 -50.007 1.00 95.69 93 ASP A C 1
ATOM 726 O O . ASP A 1 93 ? 26.486 -4.009 -49.676 1.00 95.69 93 ASP A O 1
ATOM 730 N N . GLY A 1 94 ? 28.252 -5.142 -50.469 1.00 95.00 94 GLY A N 1
ATOM 731 C CA . GLY A 1 94 ? 29.119 -3.972 -50.614 1.00 95.00 94 GLY A CA 1
ATOM 732 C C . GLY A 1 94 ? 28.565 -2.883 -51.546 1.00 95.00 94 GLY A C 1
ATOM 733 O O . GLY A 1 94 ? 29.019 -1.743 -51.483 1.00 95.00 94 GLY A O 1
ATOM 734 N N . ALA A 1 95 ? 27.561 -3.158 -52.384 1.00 94.81 95 ALA A N 1
ATOM 735 C CA . ALA A 1 95 ? 26.923 -2.113 -53.185 1.00 94.81 95 ALA A CA 1
ATOM 736 C C . ALA A 1 95 ? 25.961 -1.231 -52.368 1.00 94.81 95 ALA A C 1
ATOM 738 O O . ALA A 1 95 ? 25.797 -0.051 -52.686 1.00 94.81 95 ALA A O 1
ATOM 739 N N . THR A 1 96 ? 25.321 -1.783 -51.332 1.00 96.19 96 THR A N 1
ATOM 740 C CA . THR A 1 96 ? 24.184 -1.143 -50.642 1.00 96.19 96 THR A CA 1
ATOM 741 C C . THR A 1 96 ? 24.353 -1.012 -49.128 1.00 96.19 96 THR A C 1
ATOM 743 O O . THR A 1 96 ? 23.668 -0.199 -48.509 1.00 96.19 96 THR A O 1
ATOM 746 N N . MET A 1 97 ? 25.285 -1.756 -48.531 1.00 97.62 97 MET A N 1
ATOM 747 C CA . MET A 1 97 ? 25.437 -1.908 -47.080 1.00 97.62 97 MET A CA 1
ATOM 748 C C . MET A 1 97 ? 26.769 -1.365 -46.542 1.00 97.62 97 MET A C 1
ATOM 750 O O . MET A 1 97 ? 27.167 -1.687 -45.422 1.00 97.62 97 MET A O 1
ATOM 754 N N . VAL A 1 98 ? 27.481 -0.539 -47.313 1.00 97.25 98 VAL A N 1
ATOM 755 C CA . VAL A 1 98 ? 28.731 0.092 -46.857 1.00 97.25 98 VAL A CA 1
ATOM 756 C C . VAL A 1 98 ? 28.528 0.928 -45.601 1.00 97.25 98 VAL A C 1
ATOM 758 O O . VAL A 1 98 ? 27.506 1.592 -45.431 1.00 97.25 98 VAL A O 1
ATOM 761 N N . GLY A 1 99 ? 29.536 0.938 -44.734 1.00 97.56 99 GLY A N 1
ATOM 762 C CA . GLY A 1 99 ? 29.514 1.768 -43.542 1.00 97.56 99 GLY A CA 1
ATOM 763 C C . GLY A 1 99 ? 30.200 1.133 -42.347 1.00 97.56 99 GLY A C 1
ATOM 764 O O . GLY A 1 99 ? 30.836 0.082 -42.432 1.00 97.56 99 GLY A O 1
ATOM 765 N N . THR A 1 100 ? 30.064 1.824 -41.224 1.00 98.56 100 THR A N 1
ATOM 766 C CA . THR A 1 100 ? 30.545 1.370 -39.925 1.00 98.56 100 THR A CA 1
ATOM 767 C C . THR A 1 100 ? 29.423 0.650 -39.193 1.00 98.56 100 THR A C 1
ATOM 769 O O . THR A 1 100 ? 28.348 1.221 -38.999 1.00 98.56 100 THR A O 1
ATOM 772 N N . TYR A 1 101 ? 29.689 -0.582 -38.781 1.00 98.44 101 TYR A N 1
ATOM 773 C CA . TYR A 1 101 ? 28.827 -1.403 -37.945 1.00 98.44 101 TYR A CA 1
ATOM 774 C C . TYR A 1 101 ? 29.355 -1.375 -36.522 1.00 98.44 101 TYR A C 1
ATOM 776 O O . TYR A 1 101 ? 30.552 -1.526 -36.297 1.00 98.44 101 TYR A O 1
ATOM 784 N N . VAL A 1 102 ? 28.456 -1.186 -35.568 1.00 98.25 102 VAL A N 1
ATOM 785 C CA . VAL A 1 102 ? 28.749 -1.239 -34.136 1.00 98.25 102 VAL A CA 1
ATOM 786 C C . VAL A 1 102 ? 27.859 -2.274 -33.478 1.00 98.25 102 VAL A C 1
ATOM 788 O O . VAL A 1 102 ? 26.818 -2.633 -34.030 1.00 98.25 102 VAL A O 1
ATOM 791 N N . TRP A 1 103 ? 28.225 -2.747 -32.292 1.00 97.44 103 TRP A N 1
ATOM 792 C CA . TRP A 1 103 ? 27.268 -3.477 -31.463 1.00 97.44 103 TRP A CA 1
ATOM 793 C C . TRP A 1 103 ? 26.045 -2.600 -31.222 1.00 97.44 103 TRP A C 1
ATOM 795 O O . TRP A 1 103 ? 26.184 -1.478 -30.743 1.00 97.44 103 TRP A O 1
ATOM 805 N N . GLN A 1 104 ? 24.860 -3.102 -31.557 1.00 95.69 104 GLN A N 1
ATOM 806 C CA . GLN A 1 104 ? 23.601 -2.396 -31.394 1.00 95.69 104 GLN A CA 1
ATOM 807 C C . GLN A 1 104 ? 23.387 -2.106 -29.905 1.00 95.69 104 GLN A C 1
ATOM 809 O O . GLN A 1 104 ? 23.111 -3.041 -29.135 1.00 95.69 104 GLN A O 1
ATOM 814 N N . PRO A 1 105 ? 23.472 -0.830 -29.487 1.00 91.94 105 PRO A N 1
ATOM 815 C CA . PRO A 1 105 ? 23.166 -0.464 -28.123 1.00 91.94 105 PRO A CA 1
ATOM 816 C C . PRO A 1 105 ? 21.691 -0.751 -27.884 1.00 91.94 105 PRO A C 1
ATOM 818 O O . PRO A 1 105 ? 20.821 -0.375 -28.677 1.00 91.94 105 PRO A O 1
ATOM 821 N N . ARG A 1 106 ? 21.392 -1.410 -26.774 1.00 82.81 106 ARG A N 1
ATOM 822 C CA . ARG A 1 106 ? 20.041 -1.429 -26.244 1.00 82.81 106 ARG A CA 1
ATOM 823 C C . ARG A 1 106 ? 19.743 0.012 -25.832 1.00 82.81 106 ARG A C 1
ATOM 825 O O . ARG A 1 106 ? 20.507 0.563 -25.036 1.00 82.81 106 ARG A O 1
ATOM 832 N N . PRO A 1 107 ? 18.691 0.657 -26.369 1.00 70.44 107 PRO A N 1
ATOM 833 C CA . PRO A 1 107 ? 18.285 1.956 -25.860 1.00 70.44 107 PRO A CA 1
ATOM 834 C C . PRO A 1 107 ? 18.168 1.830 -24.343 1.00 70.44 107 PRO A C 1
ATOM 836 O O . PRO A 1 107 ? 17.527 0.885 -23.877 1.00 70.44 107 PRO A O 1
ATOM 839 N N . LEU A 1 108 ? 18.829 2.721 -23.591 1.00 57.88 108 LEU A N 1
ATOM 840 C CA . LEU A 1 108 ? 18.589 2.850 -22.157 1.00 57.88 108 LEU A CA 1
ATOM 841 C C . LEU A 1 108 ? 17.115 3.187 -22.016 1.00 57.88 108 LEU A C 1
ATOM 843 O O . LEU A 1 108 ? 16.686 4.323 -22.221 1.00 57.88 108 LEU A O 1
ATOM 847 N N . ASP A 1 109 ? 16.335 2.147 -21.794 1.00 52.12 109 ASP A N 1
ATOM 848 C CA . ASP A 1 109 ? 14.912 2.255 -21.690 1.00 52.12 109 ASP A CA 1
ATOM 849 C C . ASP A 1 109 ? 14.637 2.955 -20.365 1.00 52.12 109 ASP A C 1
ATOM 851 O O . ASP A 1 109 ? 14.768 2.373 -19.291 1.00 52.12 109 ASP A O 1
ATOM 855 N N . VAL A 1 110 ? 14.233 4.218 -20.443 1.00 50.19 110 VAL A N 1
ATOM 856 C CA . VAL A 1 110 ? 13.574 4.936 -19.346 1.00 50.19 110 VAL A CA 1
ATOM 857 C C . VAL A 1 110 ? 12.230 4.285 -18.950 1.00 50.19 110 VAL A C 1
ATOM 859 O O . VAL A 1 110 ? 11.442 4.911 -18.249 1.00 50.19 110 VAL A O 1
ATOM 862 N N . SER A 1 111 ? 11.939 3.046 -19.376 1.00 53.66 111 SER A N 1
ATOM 863 C CA . SER A 1 111 ? 10.702 2.319 -19.080 1.00 53.66 111 SER A CA 1
ATOM 864 C C . SER A 1 111 ? 10.854 0.869 -18.592 1.00 53.66 111 SER A C 1
ATOM 866 O O . SER A 1 111 ? 9.868 0.136 -18.586 1.00 53.66 111 SER A O 1
ATOM 868 N N . GLN A 1 112 ? 12.013 0.445 -18.069 1.00 59.19 112 GLN A N 1
ATOM 869 C CA . GLN A 1 112 ? 12.009 -0.674 -17.110 1.00 59.19 112 GLN A CA 1
ATOM 870 C C . GLN A 1 112 ? 11.723 -0.097 -15.717 1.00 59.19 112 GLN A C 1
ATOM 872 O O . GLN A 1 112 ? 12.631 0.485 -15.117 1.00 59.19 112 GLN A O 1
ATOM 877 N N . PRO A 1 113 ? 10.482 -0.190 -15.200 1.00 65.12 113 PRO A N 1
ATOM 878 C CA . PRO A 1 113 ? 10.195 0.282 -13.859 1.00 65.12 113 PRO A CA 1
ATOM 879 C C . PRO A 1 113 ? 11.111 -0.415 -12.847 1.00 65.12 113 PRO A C 1
ATOM 881 O O . PRO A 1 113 ? 11.124 -1.641 -12.732 1.00 65.12 113 PRO A O 1
ATOM 884 N N . VAL A 1 114 ? 11.890 0.375 -12.109 1.00 78.50 114 VAL A N 1
ATOM 885 C CA . VAL A 1 114 ? 12.696 -0.135 -10.998 1.00 78.50 114 VAL A CA 1
ATOM 886 C C . VAL A 1 114 ? 11.741 -0.452 -9.859 1.00 78.50 114 VAL A C 1
ATOM 888 O O . VAL A 1 114 ? 11.018 0.435 -9.408 1.00 78.50 114 VAL A O 1
ATOM 891 N N . LYS A 1 115 ? 11.734 -1.699 -9.383 1.00 88.25 115 LYS A N 1
ATOM 892 C CA . LYS A 1 115 ? 10.918 -2.083 -8.228 1.00 88.25 115 LYS A CA 1
ATOM 893 C C . LYS A 1 115 ? 11.289 -1.210 -7.021 1.00 88.25 115 LYS A C 1
ATOM 895 O O . LYS A 1 115 ? 12.465 -1.116 -6.672 1.00 88.25 115 LYS A O 1
ATOM 900 N N . ALA A 1 116 ? 10.293 -0.588 -6.397 1.00 91.62 116 ALA A N 1
ATOM 901 C CA . ALA A 1 116 ? 10.481 0.195 -5.182 1.00 91.62 116 ALA A CA 1
ATOM 902 C C . ALA A 1 116 ? 10.610 -0.702 -3.944 1.00 91.62 116 ALA A C 1
ATOM 904 O O . ALA A 1 116 ? 10.253 -1.884 -3.962 1.00 91.62 116 ALA A O 1
ATOM 905 N N . ALA A 1 117 ? 11.082 -0.115 -2.846 1.00 93.81 117 ALA A N 1
ATOM 906 C CA . ALA A 1 117 ? 10.849 -0.689 -1.532 1.00 93.81 117 ALA A CA 1
ATOM 907 C C . ALA A 1 117 ? 9.366 -0.523 -1.162 1.00 93.81 117 ALA A C 1
ATOM 909 O O . ALA A 1 117 ? 8.775 0.532 -1.401 1.00 93.81 117 ALA A O 1
ATOM 910 N N . ASP A 1 118 ? 8.771 -1.556 -0.568 1.00 96.88 118 ASP A N 1
ATOM 911 C CA . ASP A 1 118 ? 7.369 -1.503 -0.153 1.00 96.88 118 ASP A CA 1
ATOM 912 C C . ASP A 1 118 ? 7.170 -0.466 0.966 1.00 96.88 118 ASP A C 1
ATOM 914 O O . ASP A 1 118 ? 7.978 -0.356 1.896 1.00 96.88 118 ASP A O 1
ATOM 918 N N . VAL A 1 119 ? 6.053 0.263 0.921 1.00 98.50 119 VAL A N 1
ATOM 919 C CA . VAL A 1 119 ? 5.593 1.054 2.070 1.00 98.50 119 VAL A CA 1
ATOM 920 C C . VAL A 1 119 ? 4.903 0.104 3.039 1.00 98.50 119 VAL A C 1
ATOM 922 O O . VAL A 1 119 ? 3.964 -0.598 2.666 1.00 98.50 119 VAL A O 1
ATOM 925 N N . THR A 1 120 ? 5.351 0.092 4.291 1.00 98.50 120 THR A N 1
ATOM 926 C CA . THR A 1 120 ? 4.746 -0.728 5.348 1.00 98.50 120 THR A CA 1
ATOM 927 C C . THR A 1 120 ? 3.728 0.089 6.139 1.00 98.50 120 THR A C 1
ATOM 929 O O . THR A 1 120 ? 4.081 1.096 6.752 1.00 98.50 120 THR A O 1
ATOM 932 N N . VAL A 1 121 ? 2.476 -0.358 6.171 1.00 98.69 121 VAL A N 1
ATOM 933 C CA . VAL A 1 121 ? 1.416 0.219 7.004 1.00 98.69 121 VAL A CA 1
ATOM 934 C C . VAL A 1 121 ? 1.292 -0.608 8.283 1.00 98.69 121 VAL A C 1
ATOM 936 O O . VAL A 1 121 ? 0.970 -1.794 8.227 1.00 98.69 121 VAL A O 1
ATOM 939 N N . ASN A 1 122 ? 1.571 0.004 9.433 1.00 98.44 122 ASN A N 1
ATOM 940 C CA . ASN A 1 122 ? 1.518 -0.630 10.749 1.00 98.44 122 ASN A CA 1
ATOM 941 C C . ASN A 1 122 ? 0.297 -0.167 11.552 1.00 98.44 122 ASN A C 1
ATOM 943 O O . ASN A 1 122 ? -0.114 0.993 11.473 1.00 98.44 122 ASN A O 1
ATOM 947 N N . TYR A 1 123 ? -0.197 -1.063 12.405 1.00 98.44 123 TYR A N 1
ATOM 948 C CA . TYR A 1 123 ? -1.329 -0.847 13.304 1.00 98.44 123 TYR A CA 1
ATOM 949 C C . TYR A 1 123 ? -0.861 -1.009 14.743 1.00 98.44 123 TYR A C 1
ATOM 951 O O . TYR A 1 123 ? -0.525 -2.121 15.161 1.00 98.44 123 TYR A O 1
ATOM 959 N N . LEU A 1 124 ? -0.786 0.100 15.474 1.00 98.19 124 LEU A N 1
ATOM 960 C CA . LEU A 1 124 ? -0.159 0.159 16.789 1.00 98.19 124 LEU A CA 1
ATOM 961 C C . LEU A 1 124 ? -1.153 0.608 17.862 1.00 98.19 124 LEU A C 1
ATOM 963 O O . LEU A 1 124 ? -1.986 1.474 17.609 1.00 98.19 124 LEU A O 1
ATOM 967 N N . ASP A 1 125 ? -1.039 0.073 19.073 1.00 96.25 125 ASP A N 1
ATOM 968 C CA . ASP A 1 125 ? -1.749 0.610 20.238 1.00 96.25 125 ASP A CA 1
ATOM 969 C C . ASP A 1 125 ? -1.091 1.907 20.772 1.00 96.25 125 ASP A C 1
ATOM 971 O O . ASP A 1 125 ? -0.093 2.416 20.240 1.00 96.25 125 ASP A O 1
ATOM 975 N N . SER A 1 126 ? -1.638 2.446 21.866 1.00 90.81 126 SER A N 1
ATOM 976 C CA . SER A 1 126 ? -1.092 3.613 22.579 1.00 90.81 126 SER A CA 1
ATOM 977 C C . SER A 1 126 ? 0.326 3.420 23.134 1.00 90.81 126 SER A C 1
ATOM 979 O O . SER A 1 126 ? 1.004 4.412 23.400 1.00 90.81 126 SER A O 1
ATOM 981 N N . ASN A 1 127 ? 0.777 2.176 23.303 1.00 92.56 127 ASN A N 1
ATOM 982 C CA . ASN A 1 127 ? 2.104 1.816 23.804 1.00 92.56 127 ASN A CA 1
ATOM 983 C C . ASN A 1 127 ? 3.095 1.501 22.665 1.00 92.56 127 ASN A C 1
ATOM 985 O O . ASN A 1 127 ? 4.270 1.252 22.929 1.00 92.56 127 ASN A O 1
ATOM 989 N N . GLY A 1 128 ? 2.641 1.522 21.407 1.00 93.75 128 GLY A N 1
ATOM 990 C CA . GLY A 1 128 ? 3.444 1.183 20.234 1.00 93.75 128 GLY A CA 1
ATOM 991 C C . GLY A 1 128 ? 3.517 -0.317 19.926 1.00 93.75 128 GLY A C 1
ATOM 992 O O . GLY A 1 128 ? 4.317 -0.713 19.078 1.00 93.75 128 GLY A O 1
ATOM 993 N N . ASN A 1 129 ? 2.708 -1.159 20.575 1.00 95.88 129 ASN A N 1
ATOM 994 C CA . ASN A 1 129 ? 2.640 -2.588 20.266 1.00 95.88 129 ASN A CA 1
ATOM 995 C C . ASN A 1 129 ? 1.814 -2.826 19.003 1.00 95.88 129 ASN A C 1
ATOM 997 O O . ASN A 1 129 ? 0.799 -2.169 18.789 1.00 95.88 129 ASN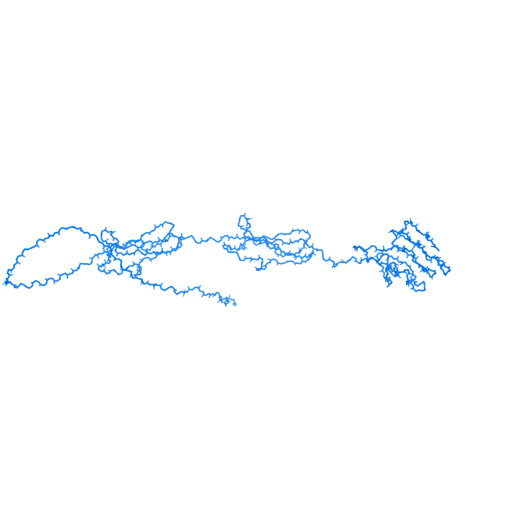 A O 1
ATOM 1001 N N . LYS A 1 130 ? 2.210 -3.813 18.195 1.00 97.19 130 LYS A N 1
ATOM 1002 C CA . LYS A 1 130 ? 1.437 -4.231 17.020 1.00 97.19 130 LYS A CA 1
ATOM 1003 C C . LYS A 1 130 ? 0.165 -4.955 17.452 1.00 97.19 130 LYS A C 1
ATOM 1005 O O . LYS A 1 130 ? 0.247 -5.937 18.185 1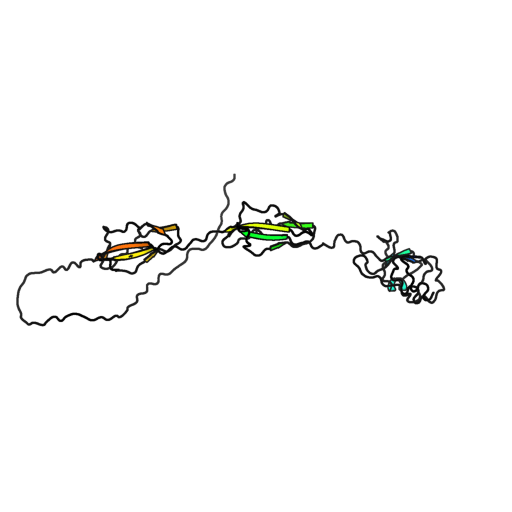.00 97.19 130 LYS A O 1
ATOM 1010 N N . ILE A 1 131 ? -0.977 -4.500 16.946 1.00 97.00 131 ILE A N 1
ATOM 1011 C CA . ILE A 1 131 ? -2.301 -5.089 17.223 1.00 97.00 131 ILE A CA 1
ATOM 1012 C C . ILE A 1 131 ? -2.919 -5.783 16.003 1.00 97.00 131 ILE A C 1
ATOM 1014 O O . ILE A 1 131 ? -3.968 -6.410 16.108 1.00 97.00 131 ILE A O 1
ATOM 1018 N N . HIS A 1 132 ? -2.276 -5.667 14.842 1.00 97.88 132 HIS A N 1
ATOM 1019 C CA . HIS A 1 132 ? -2.681 -6.318 13.603 1.00 97.88 132 HIS A CA 1
ATOM 1020 C C . HIS A 1 132 ? -1.461 -6.507 12.691 1.00 97.88 132 HIS A C 1
ATOM 1022 O O . HIS A 1 132 ? -0.489 -5.747 12.781 1.00 97.88 132 HIS A O 1
ATOM 1028 N N . ASP A 1 133 ? -1.517 -7.499 11.800 1.00 97.75 133 ASP A N 1
ATOM 1029 C CA . ASP A 1 133 ? -0.488 -7.715 10.782 1.00 97.75 133 ASP A CA 1
ATOM 1030 C C . ASP A 1 133 ? -0.355 -6.487 9.865 1.00 97.75 133 ASP A C 1
ATOM 1032 O O . ASP A 1 133 ? -1.374 -5.883 9.501 1.00 97.75 133 ASP A O 1
ATOM 1036 N N . PRO A 1 134 ? 0.878 -6.094 9.491 1.00 98.00 134 PRO A N 1
ATOM 1037 C CA . PRO A 1 134 ? 1.095 -4.939 8.637 1.00 98.00 134 PRO A CA 1
ATOM 1038 C C . PRO A 1 134 ? 0.620 -5.205 7.205 1.00 98.00 134 PRO A C 1
ATOM 1040 O O . PRO A 1 134 ? 0.717 -6.323 6.697 1.00 98.00 134 PRO A O 1
ATOM 1043 N N . GLN A 1 135 ? 0.169 -4.152 6.529 1.00 98.25 135 GLN A N 1
ATOM 1044 C CA . GLN A 1 135 ? -0.122 -4.182 5.095 1.00 98.25 135 GLN A CA 1
ATOM 1045 C C . GLN A 1 135 ? 1.042 -3.579 4.301 1.00 98.25 135 GLN A C 1
ATOM 1047 O O . GLN A 1 135 ? 1.754 -2.704 4.795 1.00 98.25 135 GLN A O 1
ATOM 1052 N N . LEU A 1 136 ? 1.233 -4.044 3.066 1.00 97.94 136 LEU A N 1
ATOM 1053 C CA . LEU A 1 136 ? 2.289 -3.570 2.172 1.00 97.94 136 LEU A CA 1
ATOM 1054 C C . LEU A 1 136 ? 1.683 -2.863 0.963 1.00 97.94 136 LEU A C 1
ATOM 1056 O O . LEU A 1 136 ? 0.738 -3.368 0.356 1.00 97.94 136 LEU A O 1
ATOM 1060 N N . ILE A 1 137 ? 2.265 -1.724 0.595 1.00 97.81 137 ILE A N 1
ATOM 1061 C CA . ILE A 1 137 ? 2.000 -1.052 -0.677 1.00 97.81 137 ILE A CA 1
ATOM 1062 C C . ILE A 1 137 ? 3.236 -1.223 -1.552 1.00 97.81 137 ILE A C 1
ATOM 1064 O O . ILE A 1 137 ? 4.281 -0.627 -1.285 1.00 97.81 137 ILE A O 1
ATOM 1068 N N . SER A 1 138 ? 3.103 -2.056 -2.580 1.00 96.00 138 SER A N 1
ATOM 1069 C CA . SER A 1 138 ? 4.166 -2.379 -3.530 1.00 96.00 138 SER A CA 1
ATOM 1070 C C . SER A 1 138 ? 3.968 -1.661 -4.857 1.00 96.00 138 SER A C 1
ATOM 1072 O O . SER A 1 138 ? 2.845 -1.372 -5.267 1.00 96.00 138 SER A O 1
ATOM 1074 N N . GLY A 1 139 ? 5.068 -1.447 -5.568 1.00 93.44 139 GLY A N 1
ATOM 1075 C CA . GLY A 1 139 ? 5.066 -0.858 -6.899 1.00 93.44 139 GLY A CA 1
ATOM 1076 C C . GLY A 1 139 ? 6.483 -0.549 -7.352 1.00 93.44 139 GLY A C 1
ATOM 1077 O O . GLY A 1 139 ? 7.449 -1.179 -6.909 1.00 93.44 139 GLY A O 1
ATOM 1078 N N . ASN A 1 140 ? 6.603 0.430 -8.234 1.00 87.94 140 ASN A N 1
ATOM 1079 C CA . ASN A 1 140 ? 7.864 0.860 -8.811 1.00 87.94 140 ASN A CA 1
ATOM 1080 C C . ASN A 1 140 ? 8.244 2.253 -8.315 1.00 87.94 140 ASN A C 1
ATOM 1082 O O . ASN A 1 140 ? 7.403 3.020 -7.848 1.00 87.94 140 ASN A O 1
ATOM 1086 N N . VAL A 1 141 ? 9.529 2.586 -8.400 1.00 81.81 141 VAL A N 1
ATOM 1087 C CA . VAL A 1 141 ? 10.041 3.898 -8.001 1.00 81.81 141 VAL A CA 1
ATOM 1088 C C . VAL A 1 141 ? 9.329 4.985 -8.806 1.00 81.81 141 VAL A C 1
ATOM 1090 O O . VAL A 1 141 ? 9.313 4.950 -10.034 1.00 81.81 141 VAL A O 1
ATOM 1093 N N . GLY A 1 142 ? 8.758 5.958 -8.097 1.00 82.88 142 GLY A N 1
ATOM 1094 C CA . GLY A 1 142 ? 7.990 7.061 -8.673 1.00 82.88 142 GLY A CA 1
ATOM 1095 C C . GLY A 1 142 ? 6.477 6.833 -8.730 1.00 82.88 142 GLY A C 1
ATOM 1096 O O . GLY A 1 142 ? 5.749 7.812 -8.897 1.00 82.88 142 GLY A O 1
ATOM 1097 N N . ASP A 1 143 ? 5.989 5.603 -8.532 1.00 91.00 143 ASP A N 1
ATOM 1098 C CA . ASP A 1 143 ? 4.549 5.346 -8.442 1.00 91.00 143 ASP A CA 1
ATOM 1099 C C . ASP A 1 143 ? 3.964 6.077 -7.225 1.00 91.00 143 ASP A C 1
ATOM 1101 O O . ASP A 1 143 ? 4.540 6.076 -6.134 1.00 91.00 143 ASP A O 1
ATOM 1105 N N . ALA A 1 144 ? 2.805 6.709 -7.399 1.00 96.75 144 ALA A N 1
ATOM 1106 C CA . ALA A 1 144 ? 2.098 7.341 -6.293 1.00 96.75 144 ALA A CA 1
ATOM 1107 C C . ALA A 1 144 ? 1.393 6.288 -5.426 1.00 96.75 144 ALA A C 1
ATOM 1109 O O . ALA A 1 144 ? 0.824 5.328 -5.947 1.00 96.75 144 ALA A O 1
ATOM 1110 N N . TYR A 1 145 ? 1.354 6.511 -4.113 1.00 97.00 145 TYR A N 1
ATOM 1111 C CA . TYR A 1 145 ? 0.538 5.721 -3.192 1.00 97.00 145 TYR A CA 1
ATOM 1112 C C . TYR A 1 145 ? -0.421 6.597 -2.385 1.00 97.00 145 TYR A C 1
ATOM 1114 O O . TYR A 1 145 ? -0.164 7.778 -2.132 1.00 97.00 145 TYR A O 1
ATOM 1122 N N . ASP A 1 146 ? -1.523 5.983 -1.949 1.00 97.50 146 ASP A N 1
ATOM 1123 C CA . ASP A 1 146 ? -2.525 6.590 -1.078 1.00 97.50 146 ASP A CA 1
ATOM 1124 C C . ASP A 1 146 ? -3.025 5.564 -0.050 1.00 97.50 146 ASP A C 1
ATOM 1126 O O . ASP A 1 146 ? -3.785 4.647 -0.365 1.00 97.50 146 ASP A O 1
ATOM 1130 N N . ALA A 1 147 ? -2.582 5.733 1.192 1.00 97.31 147 ALA A N 1
ATOM 1131 C CA . ALA A 1 147 ? -2.969 4.937 2.346 1.00 97.31 147 ALA A CA 1
ATOM 1132 C C . ALA A 1 147 ? -4.126 5.563 3.145 1.00 97.31 147 ALA A C 1
ATOM 1134 O O . ALA A 1 147 ? -4.413 5.116 4.245 1.00 97.31 147 ALA A O 1
ATOM 1135 N N . SER A 1 148 ? -4.801 6.601 2.635 1.00 96.00 148 SER A N 1
ATOM 1136 C CA . SER A 1 148 ? -5.855 7.304 3.387 1.00 96.00 148 SER A CA 1
ATOM 1137 C C . SER A 1 148 ? -7.228 6.624 3.358 1.00 96.00 148 SER A C 1
ATOM 1139 O O . SER A 1 148 ? -8.143 7.102 4.021 1.00 96.00 148 SER A O 1
ATOM 1141 N N . SER A 1 149 ? -7.391 5.526 2.620 1.00 93.06 149 SER A N 1
ATOM 1142 C CA . SER A 1 149 ? -8.674 4.823 2.493 1.00 93.06 149 SER A CA 1
ATOM 1143 C C . SER A 1 149 ? -8.945 3.830 3.628 1.00 93.06 149 SER A C 1
ATOM 1145 O O . SER A 1 149 ? -8.031 3.365 4.308 1.00 93.06 149 SER A O 1
ATOM 1147 N N . ASP A 1 150 ? -10.207 3.428 3.758 1.00 93.19 150 ASP A N 1
ATOM 1148 C CA . ASP A 1 150 ? -10.712 2.425 4.707 1.00 93.19 150 ASP A CA 1
ATOM 1149 C C . ASP A 1 150 ? -10.021 1.051 4.571 1.00 93.19 150 ASP A C 1
ATOM 1151 O O . ASP A 1 150 ? -10.058 0.242 5.493 1.00 93.19 150 ASP A O 1
ATOM 1155 N N . VAL A 1 151 ? -9.362 0.784 3.434 1.00 94.81 151 VAL A N 1
ATOM 1156 C CA . VAL A 1 151 ? -8.535 -0.421 3.232 1.00 94.81 151 VAL A CA 1
ATOM 1157 C C . VAL A 1 151 ? -7.351 -0.443 4.199 1.00 94.81 151 VAL A C 1
ATOM 1159 O O . VAL A 1 151 ? -6.982 -1.512 4.678 1.00 94.81 151 VAL A O 1
ATOM 1162 N N . TYR A 1 152 ? -6.793 0.735 4.494 1.00 96.88 152 TYR A N 1
ATOM 1163 C CA . TYR A 1 152 ? -5.648 0.920 5.381 1.00 96.88 152 TYR A CA 1
ATOM 1164 C C . TYR A 1 152 ? -6.046 1.504 6.741 1.00 96.88 152 TYR A C 1
ATOM 1166 O O . TYR A 1 152 ? -5.299 1.337 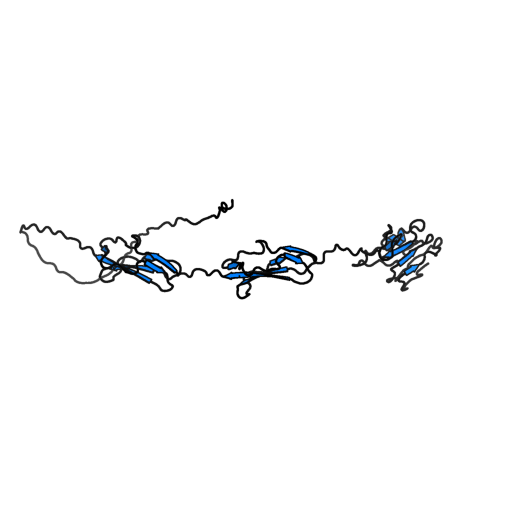7.697 1.00 96.88 152 TYR A O 1
ATOM 1174 N N . GLN A 1 153 ? -7.214 2.141 6.871 1.00 95.94 153 GLN A N 1
ATOM 1175 C CA . GLN A 1 153 ? -7.802 2.554 8.153 1.00 95.94 153 GLN A CA 1
ATOM 1176 C C . GLN A 1 153 ? -8.725 1.456 8.698 1.00 95.94 153 GLN A C 1
ATOM 1178 O O . GLN A 1 153 ? -9.951 1.566 8.667 1.00 95.94 153 GLN A O 1
ATOM 1183 N N . LEU A 1 154 ? -8.121 0.356 9.148 1.00 94.69 154 LEU A N 1
ATOM 1184 C CA . LEU A 1 154 ? -8.846 -0.857 9.516 1.00 94.69 154 LEU A CA 1
ATOM 1185 C C . LEU A 1 154 ? -9.762 -0.669 10.730 1.00 94.69 154 LEU A C 1
ATOM 1187 O O . LEU A 1 154 ? -9.427 -0.018 11.717 1.00 94.69 154 LEU A O 1
ATOM 1191 N N . LYS A 1 155 ? -10.902 -1.361 10.699 1.00 93.94 155 LYS A N 1
ATOM 1192 C CA . LYS A 1 155 ? -11.681 -1.636 11.904 1.00 93.94 155 LYS A CA 1
ATOM 1193 C C . LYS A 1 155 ? -11.098 -2.872 12.588 1.00 93.94 155 LYS A C 1
ATOM 1195 O O . LYS A 1 155 ? -11.133 -3.955 12.011 1.00 93.94 155 LYS A O 1
ATOM 1200 N N . ILE A 1 156 ? -10.597 -2.702 13.807 1.00 94.50 156 ILE A N 1
ATOM 1201 C CA . ILE A 1 156 ? -9.966 -3.765 14.596 1.00 94.50 156 ILE A CA 1
ATOM 1202 C C . ILE A 1 156 ? -10.838 -4.036 15.825 1.00 94.50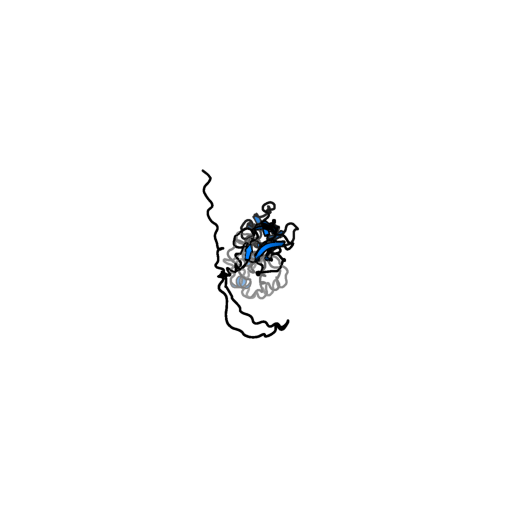 156 ILE A C 1
ATOM 1204 O O . ILE A 1 156 ? -11.193 -3.111 16.554 1.00 94.50 156 ILE A O 1
ATOM 1208 N N . ASP A 1 157 ? -11.216 -5.295 16.048 1.00 89.75 157 ASP A N 1
ATOM 1209 C CA . ASP A 1 157 ? -12.071 -5.669 17.178 1.00 89.75 157 ASP A CA 1
ATOM 1210 C C . ASP A 1 157 ? -11.396 -5.342 18.515 1.00 89.75 157 ASP A C 1
ATOM 1212 O O . ASP A 1 157 ? -10.232 -5.667 18.737 1.00 89.75 157 ASP A O 1
ATOM 1216 N N . GLY A 1 158 ? -12.136 -4.680 19.409 1.00 89.12 158 GLY A N 1
ATOM 1217 C CA . GLY A 1 158 ? -11.608 -4.207 20.691 1.00 89.12 158 GLY A CA 1
ATOM 1218 C C . GLY A 1 158 ? -10.797 -2.911 20.611 1.00 89.12 158 GLY A C 1
ATOM 1219 O O . GLY A 1 158 ? -10.307 -2.465 21.641 1.00 89.12 158 GLY A O 1
ATOM 1220 N N . TYR A 1 159 ? -10.688 -2.272 19.441 1.00 95.50 159 TYR A N 1
ATOM 1221 C CA . TYR A 1 159 ? -9.931 -1.033 19.260 1.00 95.50 159 TYR A CA 1
ATOM 1222 C C . TYR A 1 159 ? -10.692 0.005 18.421 1.00 95.50 159 TYR A C 1
ATOM 1224 O O . TYR A 1 159 ? -11.503 -0.316 17.553 1.00 95.50 159 TYR A O 1
ATOM 1232 N N . THR A 1 160 ? -10.399 1.281 18.657 1.00 95.56 160 THR A N 1
ATOM 1233 C CA . THR A 1 160 ? -10.866 2.420 17.850 1.00 95.56 160 THR A CA 1
ATOM 1234 C C . THR A 1 160 ? -9.673 3.217 17.347 1.00 95.56 160 THR A C 1
ATOM 1236 O O . THR A 1 160 ? -8.744 3.460 18.115 1.00 95.56 160 THR A O 1
ATOM 1239 N N . LEU A 1 161 ? -9.690 3.642 16.083 1.00 96.62 161 LEU A N 1
ATOM 1240 C CA . LEU A 1 161 ? -8.631 4.477 15.513 1.00 96.62 161 LEU A CA 1
ATOM 1241 C C . LEU A 1 161 ? -8.501 5.798 16.291 1.00 96.62 161 LEU A C 1
ATOM 1243 O O . LEU A 1 161 ? -9.497 6.469 16.559 1.00 96.62 161 LEU A O 1
ATOM 1247 N N . ASP A 1 162 ? -7.273 6.176 16.641 1.00 96.62 162 ASP A N 1
ATOM 1248 C CA . ASP A 1 162 ? -6.968 7.452 17.286 1.00 96.62 162 ASP A CA 1
ATOM 1249 C C . ASP A 1 162 ? -6.895 8.565 16.229 1.00 96.62 162 ASP A C 1
ATOM 1251 O O . ASP A 1 162 ? -5.834 8.851 15.666 1.00 96.62 162 ASP A O 1
ATOM 1255 N N . GLU A 1 163 ? -8.028 9.217 15.953 1.00 94.62 163 GLU A N 1
ATOM 1256 C CA . GLU A 1 163 ? -8.110 10.318 14.977 1.00 94.62 163 GLU A CA 1
ATOM 1257 C C . GLU A 1 163 ? -7.209 11.518 15.335 1.00 94.62 163 GLU A C 1
ATOM 1259 O O . GLU A 1 163 ? -6.889 12.335 14.470 1.00 94.62 163 GLU A O 1
ATOM 1264 N N . SER A 1 164 ? -6.745 11.625 16.587 1.00 94.88 164 SER A N 1
ATOM 1265 C CA . SER A 1 164 ? -5.814 12.680 17.003 1.00 94.88 164 SER A CA 1
ATOM 1266 C C . SER A 1 164 ? -4.355 12.406 16.613 1.00 94.88 164 SER A C 1
ATOM 1268 O O . SER A 1 164 ? -3.530 13.321 16.646 1.00 94.88 164 SER A O 1
ATOM 1270 N N . LYS A 1 165 ? -4.032 11.167 16.213 1.00 94.94 165 LYS A N 1
ATOM 1271 C CA . LYS A 1 165 ? -2.677 10.702 15.864 1.00 94.94 165 LYS A CA 1
ATOM 1272 C C . LYS A 1 165 ? -2.586 10.147 14.444 1.00 94.94 165 LYS A C 1
ATOM 1274 O O . LYS A 1 165 ? -1.819 9.219 14.180 1.00 94.94 165 LYS A O 1
ATOM 1279 N N . LEU A 1 166 ? -3.363 10.703 13.518 1.00 95.50 166 LEU A N 1
ATOM 1280 C CA . LEU A 1 166 ? -3.296 10.287 12.120 1.00 95.50 166 LEU A CA 1
ATOM 1281 C C . LEU A 1 166 ? -1.909 10.593 11.519 1.00 95.50 166 LEU A C 1
ATOM 1283 O O . LEU A 1 166 ? -1.394 11.704 11.693 1.00 95.50 166 LEU A O 1
ATOM 1287 N N . PRO A 1 167 ? -1.298 9.636 10.797 1.00 96.50 167 PRO A N 1
ATOM 1288 C CA . PRO A 1 167 ? -0.019 9.855 10.138 1.00 96.50 167 PRO A CA 1
ATOM 1289 C C . PRO A 1 167 ? -0.139 10.923 9.042 1.00 96.50 167 PRO A C 1
ATOM 1291 O O . PRO A 1 167 ? -1.142 11.017 8.337 1.00 96.50 167 PRO A O 1
ATOM 1294 N N . THR A 1 168 ? 0.906 11.730 8.867 1.00 96.25 168 THR A N 1
ATOM 1295 C CA . THR A 1 168 ? 0.921 12.830 7.884 1.00 96.25 168 THR A CA 1
ATOM 1296 C C . THR A 1 168 ? 1.400 12.397 6.497 1.00 96.25 168 THR A C 1
ATOM 1298 O O . THR A 1 168 ? 1.131 13.081 5.513 1.00 96.25 168 THR A O 1
ATOM 1301 N N . ASN A 1 169 ? 2.073 11.250 6.396 1.00 96.50 169 ASN A N 1
ATOM 1302 C CA . ASN A 1 169 ? 2.647 10.691 5.170 1.00 96.50 169 ASN A CA 1
ATOM 1303 C C . ASN A 1 169 ? 1.741 9.644 4.498 1.00 96.50 169 ASN A C 1
ATOM 1305 O O . ASN A 1 169 ? 2.227 8.719 3.858 1.00 96.50 169 ASN A O 1
ATOM 1309 N N . VAL A 1 170 ? 0.417 9.774 4.634 1.00 97.56 170 VAL A N 1
ATOM 1310 C CA . VAL A 1 170 ? -0.552 8.831 4.040 1.00 97.56 170 VAL A CA 1
ATOM 1311 C C . VAL A 1 170 ? -0.606 8.883 2.515 1.00 97.56 170 VAL A C 1
ATOM 1313 O O . VAL A 1 170 ? -1.140 7.970 1.898 1.00 97.56 170 VAL A O 1
ATOM 1316 N N . LYS A 1 171 ? -0.060 9.927 1.888 1.00 97.75 171 LYS A N 1
ATOM 1317 C CA . LYS A 1 171 ? 0.093 10.023 0.433 1.00 97.75 171 LYS A CA 1
ATOM 1318 C C . LYS A 1 171 ? 1.530 10.372 0.103 1.00 97.75 171 LYS A C 1
ATOM 1320 O O . LYS A 1 171 ? 2.139 11.190 0.793 1.00 97.75 171 LYS A O 1
ATOM 1325 N N . GLY A 1 172 ? 2.041 9.804 -0.978 1.00 95.69 172 GLY A N 1
ATOM 1326 C CA . GLY A 1 172 ? 3.414 10.040 -1.393 1.00 95.69 172 GLY A CA 1
ATOM 1327 C C . GLY A 1 172 ? 3.764 9.324 -2.684 1.00 95.69 172 GLY A C 1
ATOM 1328 O O . GLY A 1 172 ? 2.887 8.927 -3.452 1.00 95.69 172 GLY A O 1
ATOM 1329 N N . VAL A 1 173 ? 5.065 9.178 -2.907 1.00 93.12 173 VAL A N 1
ATOM 1330 C CA . VAL A 1 173 ? 5.638 8.416 -4.016 1.00 93.12 173 VAL A CA 1
ATOM 1331 C C . VAL A 1 173 ? 6.532 7.313 -3.467 1.00 93.12 173 VAL A C 1
ATOM 1333 O O . VAL A 1 173 ? 7.247 7.510 -2.477 1.00 93.12 173 VAL A O 1
ATOM 1336 N N . LEU A 1 174 ? 6.478 6.149 -4.105 1.00 92.31 174 LEU A N 1
ATOM 1337 C CA . LEU A 1 174 ? 7.348 5.027 -3.803 1.00 92.31 174 LEU A CA 1
ATOM 1338 C C . LEU A 1 174 ? 8.792 5.366 -4.189 1.00 92.31 174 LEU A C 1
ATOM 1340 O O . LEU A 1 174 ? 9.051 5.969 -5.234 1.00 92.31 174 LEU A O 1
ATOM 1344 N N . SER A 1 175 ? 9.738 4.967 -3.344 1.00 90.69 175 SER A N 1
ATOM 1345 C CA . SER A 1 175 ? 11.173 5.139 -3.574 1.00 90.69 175 SER A CA 1
ATOM 1346 C C . SER A 1 175 ? 11.928 3.832 -3.333 1.00 90.69 175 SER A C 1
ATOM 1348 O O . SER A 1 175 ? 11.362 2.819 -2.931 1.00 90.69 175 SER A O 1
ATOM 1350 N N . ASP A 1 176 ? 13.229 3.842 -3.595 1.00 87.25 176 ASP A N 1
ATOM 1351 C CA . ASP A 1 176 ? 14.143 2.744 -3.260 1.00 87.25 176 ASP A CA 1
ATOM 1352 C C . ASP A 1 176 ? 14.406 2.610 -1.747 1.00 87.25 176 ASP A C 1
ATOM 1354 O O . ASP A 1 176 ? 14.997 1.634 -1.289 1.00 87.25 176 ASP A O 1
ATOM 1358 N N . THR A 1 177 ? 13.946 3.584 -0.962 1.00 88.56 177 THR A N 1
ATOM 1359 C CA . THR A 1 177 ? 14.094 3.624 0.488 1.00 88.56 177 THR A CA 1
ATOM 1360 C C . THR A 1 177 ? 12.801 3.139 1.141 1.00 88.56 177 THR A C 1
ATOM 1362 O O . THR A 1 177 ? 11.744 3.702 0.852 1.00 88.56 177 THR A O 1
ATOM 1365 N N . PRO A 1 178 ? 12.847 2.143 2.047 1.00 90.88 178 PRO A N 1
ATOM 1366 C CA . PRO A 1 178 ? 11.665 1.689 2.769 1.00 90.88 178 PRO A CA 1
ATOM 1367 C C . PRO A 1 178 ? 10.989 2.827 3.534 1.00 90.88 178 PRO A C 1
ATOM 1369 O O . PRO A 1 178 ? 11.649 3.636 4.190 1.00 90.88 178 PRO A O 1
ATOM 1372 N N . GLN A 1 179 ? 9.662 2.862 3.483 1.00 96.88 179 GLN A N 1
ATOM 1373 C CA . GLN A 1 179 ? 8.848 3.856 4.178 1.00 96.88 179 GLN A CA 1
ATOM 1374 C C . GLN A 1 179 ? 7.870 3.153 5.120 1.00 96.88 179 GLN A C 1
ATOM 1376 O O . GLN A 1 179 ? 7.501 1.993 4.919 1.00 96.88 179 GLN A O 1
ATOM 1381 N N . SER A 1 180 ? 7.434 3.850 6.167 1.00 97.38 180 SER A N 1
ATOM 1382 C CA . SER A 1 180 ? 6.435 3.325 7.098 1.00 97.38 180 SER A CA 1
ATOM 1383 C C . SER A 1 180 ? 5.358 4.354 7.407 1.00 97.38 180 SER A C 1
ATOM 1385 O O . SER A 1 180 ? 5.639 5.541 7.579 1.00 97.38 180 SER A O 1
ATOM 1387 N N . ILE A 1 181 ? 4.124 3.871 7.492 1.00 98.50 181 ILE A N 1
ATOM 1388 C CA . ILE A 1 181 ? 2.935 4.619 7.896 1.00 98.50 181 ILE A CA 1
ATOM 1389 C C . ILE A 1 181 ? 2.400 3.927 9.141 1.00 98.50 181 ILE A C 1
ATOM 1391 O O . ILE A 1 181 ? 2.170 2.722 9.124 1.00 98.50 181 ILE A O 1
ATOM 1395 N N . ASN A 1 182 ? 2.214 4.672 10.226 1.00 98.06 182 ASN A N 1
ATOM 1396 C CA . ASN A 1 182 ? 1.764 4.108 11.495 1.00 98.06 182 ASN A CA 1
ATOM 1397 C C . ASN A 1 182 ? 0.393 4.681 11.845 1.00 98.06 182 ASN A C 1
ATOM 1399 O O . ASN A 1 182 ? 0.270 5.877 12.104 1.00 98.06 182 ASN A O 1
ATOM 1403 N N . TYR A 1 183 ? -0.619 3.820 11.869 1.00 98.44 183 TYR A N 1
ATOM 1404 C CA . TYR A 1 183 ? -1.922 4.139 12.436 1.00 98.44 183 TYR A CA 1
ATOM 1405 C C . TYR A 1 183 ? -1.957 3.720 13.903 1.00 98.44 183 TYR A C 1
ATOM 1407 O O . TYR A 1 183 ? -1.617 2.584 14.240 1.00 98.44 183 TYR A O 1
ATOM 1415 N N . HIS A 1 184 ? -2.374 4.643 14.768 1.00 97.88 184 HIS A N 1
ATOM 1416 C CA . HIS A 1 184 ? -2.488 4.419 16.205 1.00 97.88 184 HIS A CA 1
ATOM 1417 C C . HIS A 1 184 ? -3.938 4.174 16.613 1.00 97.88 184 HIS A C 1
ATOM 1419 O O . HIS A 1 184 ? -4.847 4.820 16.099 1.00 97.88 184 HIS A O 1
ATOM 1425 N N . TYR A 1 185 ? -4.141 3.262 17.557 1.00 97.69 185 TYR A N 1
ATOM 1426 C CA . TYR A 1 185 ? -5.450 2.838 18.032 1.00 97.69 185 TYR A CA 1
ATOM 1427 C C . TYR A 1 185 ? -5.532 2.898 19.556 1.00 97.69 185 TYR A C 1
ATOM 1429 O O . TYR A 1 185 ? -4.555 2.675 20.274 1.00 97.69 185 TYR A O 1
ATOM 1437 N N . ILE A 1 186 ? -6.739 3.167 20.035 1.00 94.56 186 ILE A N 1
ATOM 1438 C CA . ILE A 1 186 ? -7.117 3.192 21.443 1.00 94.56 186 ILE A CA 1
ATOM 1439 C C . ILE A 1 186 ? -7.906 1.918 21.731 1.00 94.56 186 ILE A C 1
ATOM 1441 O O . ILE A 1 186 ? -8.837 1.582 21.002 1.00 94.56 186 ILE A O 1
ATOM 1445 N N . GLU A 1 187 ? -7.522 1.204 22.784 1.00 92.50 187 GLU A N 1
ATOM 1446 C CA . GLU A 1 187 ? -8.245 0.024 23.250 1.00 92.50 187 GLU A CA 1
ATOM 1447 C C . GLU A 1 187 ? -9.630 0.420 23.778 1.00 92.50 187 GLU A C 1
ATOM 1449 O O . GLU A 1 187 ? -9.780 1.345 24.582 1.00 92.50 187 GLU A O 1
ATOM 1454 N N . VAL A 1 188 ? -10.656 -0.291 23.320 1.00 86.75 188 VAL A N 1
ATOM 1455 C CA . VAL A 1 188 ? -12.023 -0.167 23.812 1.00 86.75 188 VAL A CA 1
ATOM 1456 C C . VAL A 1 188 ? -12.168 -1.113 24.992 1.00 86.75 188 VAL A C 1
ATOM 1458 O O . VAL A 1 188 ? -12.216 -2.332 24.817 1.00 86.75 188 VAL A O 1
ATOM 1461 N N . ALA A 1 189 ? -12.263 -0.545 26.195 1.00 77.44 189 ALA A N 1
ATOM 1462 C CA . ALA A 1 189 ? -12.497 -1.317 27.407 1.00 77.44 189 ALA A CA 1
ATOM 1463 C C . ALA A 1 189 ? -13.765 -2.172 27.249 1.00 77.44 189 ALA A C 1
ATOM 1465 O O . ALA A 1 189 ? -14.870 -1.649 27.082 1.00 77.44 189 ALA A O 1
ATOM 1466 N N . GLN A 1 190 ? -13.599 -3.494 27.289 1.00 73.44 190 GLN A N 1
ATOM 1467 C CA . GLN A 1 190 ? -14.730 -4.415 27.307 1.00 73.44 190 GLN A CA 1
ATOM 1468 C C . GLN A 1 190 ? -15.471 -4.275 28.643 1.00 73.44 190 GLN A C 1
ATOM 1470 O O . GLN A 1 190 ? -14.825 -4.134 29.686 1.00 73.44 190 GLN A O 1
ATOM 1475 N N . PRO A 1 191 ? -16.814 -4.318 28.649 1.00 75.81 191 PRO A N 1
ATOM 1476 C CA . PRO A 1 191 ? -17.565 -4.249 29.891 1.00 75.81 191 PRO A CA 1
ATOM 1477 C C . PRO A 1 191 ? -17.234 -5.465 30.767 1.00 75.81 191 PRO A C 1
ATOM 1479 O O . PRO A 1 191 ? -17.297 -6.613 30.324 1.00 75.81 191 PRO A O 1
ATOM 1482 N N . VAL A 1 192 ? -16.865 -5.208 32.021 1.00 83.81 192 VAL A N 1
ATOM 1483 C CA . VAL A 1 192 ? -16.547 -6.256 32.998 1.00 83.81 192 VAL A CA 1
ATOM 1484 C C . VAL A 1 192 ? -17.853 -6.864 33.494 1.00 83.81 192 VAL A C 1
ATOM 1486 O O . VAL A 1 192 ? -18.733 -6.135 33.946 1.00 83.81 192 VAL A O 1
ATOM 1489 N N . LYS A 1 193 ? -17.995 -8.192 33.430 1.00 90.38 193 LYS A N 1
ATOM 1490 C CA . LYS A 1 193 ? -19.161 -8.887 33.995 1.00 90.38 193 LYS A CA 1
ATOM 1491 C C . LYS A 1 193 ? -19.262 -8.628 35.500 1.00 90.38 193 LYS A C 1
ATOM 1493 O O . LYS A 1 193 ? -18.270 -8.772 36.210 1.00 90.38 193 LYS A O 1
ATOM 1498 N N . ALA A 1 194 ? -20.450 -8.255 35.968 1.00 94.38 194 ALA A N 1
ATOM 1499 C CA . ALA A 1 194 ? -20.727 -8.124 37.393 1.00 94.38 194 ALA A CA 1
ATOM 1500 C C . ALA A 1 194 ? -20.990 -9.491 38.034 1.00 94.38 194 ALA A C 1
ATOM 1502 O O . ALA A 1 194 ? -21.299 -10.465 37.343 1.00 94.38 194 ALA A O 1
ATOM 1503 N N . ALA A 1 195 ? -20.913 -9.545 39.362 1.00 97.19 195 ALA A N 1
ATOM 1504 C CA . ALA A 1 195 ? -21.568 -10.606 40.108 1.00 97.19 195 ALA A CA 1
ATOM 1505 C C . ALA A 1 195 ? -23.089 -10.382 40.071 1.00 97.19 195 ALA A C 1
ATOM 1507 O O . ALA A 1 195 ? -23.556 -9.250 40.207 1.00 97.19 195 ALA A O 1
ATOM 1508 N N . ASP A 1 196 ? -23.858 -11.456 39.897 1.00 97.50 196 ASP A N 1
ATOM 1509 C CA . ASP A 1 196 ? -25.317 -11.363 39.863 1.00 97.50 196 ASP A CA 1
ATOM 1510 C C . ASP A 1 196 ? -25.875 -10.884 41.213 1.00 97.50 196 ASP A C 1
ATOM 1512 O O . ASP A 1 196 ? -25.422 -11.309 42.284 1.00 97.50 196 ASP A O 1
ATOM 1516 N N . VAL A 1 197 ? -26.917 -10.051 41.171 1.00 98.38 197 VAL A N 1
ATOM 1517 C CA . VAL A 1 197 ? -27.742 -9.787 42.358 1.00 98.38 197 VAL A CA 1
ATOM 1518 C C . VAL A 1 197 ? -28.661 -10.983 42.561 1.00 98.38 197 VAL A C 1
ATOM 1520 O O . VAL A 1 197 ? -29.428 -11.341 41.668 1.00 98.38 197 VAL A O 1
ATOM 1523 N N . THR A 1 198 ? -28.607 -11.586 43.745 1.00 98.31 198 THR A N 1
ATOM 1524 C CA . THR A 1 198 ? -29.495 -12.691 44.123 1.00 98.31 198 THR A CA 1
ATOM 1525 C C . THR A 1 198 ? -30.709 -12.153 44.873 1.00 98.31 198 THR A C 1
ATOM 1527 O O . THR A 1 198 ? -30.571 -11.582 45.954 1.00 98.31 198 THR A O 1
ATOM 1530 N N . VAL A 1 199 ? -31.904 -12.361 44.331 1.00 98.50 199 VAL A N 1
ATOM 1531 C CA . VAL A 1 199 ? -33.168 -12.026 44.994 1.00 98.50 199 VAL A CA 1
ATOM 1532 C C . VAL A 1 199 ? -33.669 -13.257 45.746 1.00 98.50 199 VAL A C 1
ATOM 1534 O O . VAL A 1 199 ? -33.975 -14.276 45.125 1.00 98.50 199 VAL A O 1
ATOM 1537 N N . ASN A 1 200 ? -33.731 -13.182 47.077 1.00 98.19 200 ASN A N 1
ATOM 1538 C CA . ASN A 1 200 ? -34.201 -14.269 47.934 1.00 98.19 200 ASN A CA 1
ATOM 1539 C C . ASN A 1 200 ? -35.622 -14.017 48.446 1.00 98.19 200 ASN A C 1
ATOM 1541 O O . ASN A 1 200 ? -36.022 -12.886 48.725 1.00 98.19 200 ASN A O 1
ATOM 1545 N N . TYR A 1 201 ? -36.342 -15.114 48.669 1.00 98.19 201 TYR A N 1
ATOM 1546 C CA . TYR A 1 201 ? -37.702 -15.132 49.201 1.00 98.19 201 TYR A CA 1
ATOM 1547 C C . TYR A 1 201 ? -37.712 -15.904 50.511 1.00 98.19 201 TYR A C 1
ATOM 1549 O O . TYR A 1 201 ? -37.548 -17.129 50.512 1.00 98.19 201 TYR A O 1
ATOM 1557 N N . LEU A 1 202 ? -37.859 -15.189 51.623 1.00 98.06 202 LEU A N 1
ATOM 1558 C CA . LEU A 1 202 ? -37.678 -15.729 52.967 1.00 98.06 202 LEU A CA 1
ATOM 1559 C C . LEU A 1 202 ? -38.971 -15.635 53.784 1.00 98.06 202 LEU A C 1
ATOM 1561 O O . LEU A 1 202 ? -39.731 -14.677 53.653 1.00 98.06 202 LEU A O 1
ATOM 1565 N N . ASP A 1 203 ? -39.219 -16.602 54.664 1.00 96.94 203 ASP A N 1
ATOM 1566 C CA . ASP A 1 203 ? -40.252 -16.477 55.694 1.00 96.94 203 ASP A CA 1
ATOM 1567 C C . ASP A 1 203 ? -39.797 -15.570 56.858 1.00 96.94 203 ASP A C 1
ATOM 1569 O O . ASP A 1 203 ? -38.665 -15.087 56.918 1.00 96.94 203 ASP A O 1
ATOM 1573 N N . SER A 1 204 ? -40.680 -15.355 57.837 1.00 94.56 204 SER A N 1
ATOM 1574 C CA . SER A 1 204 ? -40.381 -14.539 59.025 1.00 94.56 204 SER A CA 1
ATOM 1575 C C . SER A 1 204 ? -39.259 -15.089 59.924 1.00 94.56 204 SER A C 1
ATOM 1577 O O . SER A 1 204 ? -38.793 -14.359 60.797 1.00 94.56 204 SER A O 1
ATOM 1579 N N . ASN A 1 205 ? -38.832 -16.339 59.720 1.00 94.38 205 ASN A N 1
ATOM 1580 C CA . ASN A 1 205 ? -37.723 -16.983 60.424 1.00 94.38 205 ASN A CA 1
ATOM 1581 C C . ASN A 1 205 ? -36.428 -16.999 59.585 1.00 94.38 205 ASN A C 1
ATOM 1583 O O . ASN A 1 205 ? -35.414 -17.508 60.058 1.00 94.38 205 ASN A O 1
ATOM 1587 N N . GLY A 1 206 ? -36.452 -16.460 58.361 1.00 94.44 206 GLY A N 1
ATOM 1588 C CA . GLY A 1 206 ? -35.315 -16.448 57.440 1.00 94.44 206 GLY A CA 1
ATOM 1589 C C . GLY A 1 206 ? -35.164 -17.715 56.589 1.00 94.44 206 GLY A C 1
ATOM 1590 O O . GLY A 1 206 ? -34.135 -17.876 55.936 1.00 94.44 206 GLY A O 1
ATOM 1591 N N . ASN A 1 207 ? -36.148 -18.620 56.568 1.00 95.88 207 ASN A N 1
ATOM 1592 C CA . ASN A 1 207 ? -36.090 -19.816 55.721 1.00 95.88 207 ASN A CA 1
ATOM 1593 C C . ASN A 1 207 ? -36.496 -19.483 54.287 1.00 95.88 207 ASN A C 1
ATOM 1595 O O . ASN A 1 207 ? -37.474 -18.768 54.076 1.00 95.88 207 ASN A O 1
ATOM 1599 N N . LYS A 1 208 ? -35.807 -20.067 53.302 1.00 97.19 208 LYS A N 1
ATOM 1600 C CA . LYS A 1 208 ? -36.189 -19.942 51.891 1.00 97.19 208 LYS A CA 1
ATOM 1601 C C . LYS A 1 208 ? -37.536 -20.616 51.636 1.00 97.19 208 LYS A C 1
ATOM 1603 O O . LYS A 1 208 ? -37.720 -21.777 51.994 1.00 97.19 208 LYS A O 1
ATOM 1608 N N . ILE A 1 209 ? -38.444 -19.891 50.989 1.00 97.12 209 ILE A N 1
ATOM 1609 C CA . ILE A 1 209 ? -39.782 -20.379 50.612 1.00 97.12 209 ILE A CA 1
ATOM 1610 C C . ILE A 1 209 ? -39.991 -20.452 49.096 1.00 97.12 209 ILE A C 1
ATOM 1612 O O . ILE A 1 209 ? -41.010 -20.963 48.644 1.00 97.12 209 ILE A O 1
ATOM 1616 N N . HIS A 1 210 ? -39.032 -19.949 48.319 1.00 97.75 210 HIS A N 1
ATOM 1617 C CA . HIS A 1 210 ? -39.025 -20.008 46.863 1.00 97.75 210 HIS A CA 1
ATOM 1618 C C . HIS A 1 210 ? -37.578 -19.979 46.346 1.00 97.75 210 HIS A C 1
ATOM 1620 O O . HIS A 1 210 ? -36.685 -19.460 47.027 1.00 97.75 210 HIS A O 1
ATOM 1626 N N . ASP A 1 211 ? -37.352 -20.521 45.148 1.00 97.25 211 ASP A N 1
ATOM 1627 C CA . ASP A 1 211 ? -36.054 -20.454 44.474 1.00 97.25 211 ASP A CA 1
ATOM 1628 C C . ASP A 1 211 ? -35.653 -18.995 44.203 1.00 97.25 211 ASP A C 1
ATOM 1630 O O . ASP A 1 211 ? -36.516 -18.175 43.862 1.00 97.25 211 ASP A O 1
ATOM 1634 N N . PRO A 1 212 ? -34.363 -18.646 44.363 1.00 97.69 212 PRO A N 1
ATOM 1635 C CA . PRO A 1 212 ? -33.903 -17.286 44.141 1.00 97.69 212 PRO A CA 1
ATOM 1636 C C . PRO A 1 212 ? -33.931 -16.915 42.655 1.00 97.69 212 PRO A C 1
ATOM 1638 O O . PRO A 1 212 ? -33.723 -17.761 41.783 1.00 97.69 212 PRO A O 1
ATOM 1641 N N . GLN A 1 213 ? -34.117 -15.628 42.372 1.00 97.94 213 GLN A N 1
ATOM 1642 C CA . GLN A 1 213 ? -33.943 -15.061 41.032 1.00 97.94 213 GLN A CA 1
ATOM 1643 C C . GLN A 1 213 ? -32.611 -14.311 40.932 1.00 97.94 213 GLN A C 1
ATOM 1645 O O . GLN A 1 213 ? -32.092 -13.822 41.935 1.00 97.94 213 GLN A O 1
ATOM 1650 N N . LEU A 1 214 ? -32.058 -14.221 39.722 1.00 97.62 214 LEU A N 1
ATOM 1651 C CA . LEU A 1 214 ? -30.787 -13.549 39.454 1.00 97.62 214 LEU A CA 1
ATOM 1652 C C . LEU A 1 214 ? -31.007 -12.319 38.575 1.00 97.62 214 LEU A C 1
ATOM 1654 O O . LEU A 1 214 ? -31.742 -12.386 37.588 1.00 97.62 214 LEU A O 1
ATOM 1658 N N . ILE A 1 215 ? -30.328 -11.222 38.910 1.00 97.25 215 ILE A N 1
ATOM 1659 C CA . ILE A 1 215 ? -30.199 -10.050 38.041 1.00 97.25 215 ILE A CA 1
ATOM 1660 C C . ILE A 1 215 ? -28.748 -9.968 37.576 1.00 97.25 215 ILE A C 1
ATOM 1662 O O . ILE A 1 215 ? -27.856 -9.663 38.367 1.00 97.25 215 ILE A O 1
ATOM 1666 N N . SER A 1 216 ? -28.532 -10.247 36.292 1.00 95.81 216 SER A N 1
ATOM 1667 C CA . SER A 1 216 ? -27.211 -10.269 35.660 1.00 95.81 216 SER A CA 1
ATOM 1668 C C . SER A 1 216 ? -26.954 -9.023 34.822 1.00 95.81 216 SER A C 1
ATOM 1670 O O . SER A 1 216 ? -27.867 -8.460 34.218 1.00 95.81 216 SER A O 1
ATOM 1672 N N . GLY A 1 217 ? -25.684 -8.647 34.701 1.00 94.50 217 GLY A N 1
ATOM 1673 C CA . GLY A 1 217 ? -25.249 -7.531 33.866 1.00 94.50 217 GLY A CA 1
ATOM 1674 C C . GLY A 1 217 ? -23.743 -7.311 33.949 1.00 94.50 217 GLY A C 1
ATOM 1675 O O . GLY A 1 217 ? -22.980 -8.226 34.277 1.00 94.50 217 GLY A O 1
ATOM 1676 N N . ASN A 1 218 ? -23.309 -6.105 33.614 1.00 93.50 218 ASN A N 1
ATOM 1677 C CA . ASN A 1 218 ? -21.926 -5.666 33.734 1.00 93.50 218 ASN A CA 1
ATOM 1678 C C . ASN A 1 218 ? -21.765 -4.727 34.935 1.00 93.50 218 ASN A C 1
ATOM 1680 O O . ASN A 1 218 ? -22.727 -4.132 35.420 1.00 93.50 218 ASN A O 1
ATOM 1684 N N . VAL A 1 219 ? -20.535 -4.588 35.426 1.00 91.50 219 VAL A N 1
ATOM 1685 C CA . VAL A 1 219 ? -20.204 -3.657 36.507 1.00 91.50 219 VAL A CA 1
ATOM 1686 C C . VAL A 1 219 ? -20.582 -2.241 36.077 1.00 91.50 219 VAL A C 1
ATOM 1688 O O . VAL A 1 219 ? -20.175 -1.785 35.010 1.00 91.50 219 VAL A O 1
ATOM 1691 N N . GLY A 1 220 ? -21.347 -1.543 36.915 1.00 92.44 220 GLY A N 1
ATOM 1692 C CA . GLY A 1 220 ? -21.853 -0.205 36.611 1.00 92.44 220 GLY A CA 1
ATOM 1693 C C . GLY A 1 220 ? -23.268 -0.172 36.027 1.00 92.44 220 GLY A C 1
ATOM 1694 O O . GLY A 1 220 ? -23.888 0.893 36.051 1.00 92.44 220 GLY A O 1
ATOM 1695 N N . ASP A 1 221 ? -23.814 -1.303 35.567 1.00 95.50 221 ASP A N 1
ATOM 1696 C CA . ASP A 1 221 ? -25.207 -1.367 35.119 1.00 95.50 221 ASP A CA 1
ATOM 1697 C C . ASP A 1 221 ? -26.156 -1.172 36.310 1.00 95.50 221 ASP A C 1
ATOM 1699 O O . ASP A 1 221 ? -25.929 -1.683 37.409 1.00 95.50 221 ASP A O 1
ATOM 1703 N N . ALA A 1 222 ? -27.245 -0.433 36.103 1.00 97.44 222 ALA A N 1
ATOM 1704 C CA . ALA A 1 222 ? -28.280 -0.282 37.119 1.00 97.44 222 ALA A CA 1
ATOM 1705 C C . ALA A 1 222 ? -29.159 -1.540 37.193 1.00 97.44 222 ALA A C 1
ATOM 1707 O O . ALA A 1 222 ? -29.516 -2.111 36.161 1.00 97.44 222 ALA A O 1
ATOM 1708 N N . TYR A 1 223 ? -29.578 -1.921 38.400 1.00 97.38 223 TYR A N 1
ATOM 1709 C CA . TYR A 1 223 ? -30.602 -2.946 38.607 1.00 97.38 223 TYR A CA 1
ATOM 1710 C C . TYR A 1 223 ? -31.806 -2.396 39.372 1.00 97.38 223 TYR A C 1
ATOM 1712 O O . TYR A 1 223 ? -31.691 -1.461 40.172 1.00 97.38 223 TYR A O 1
ATOM 1720 N N . ASP A 1 224 ? -32.965 -3.009 39.132 1.00 97.38 224 ASP A N 1
ATOM 1721 C CA . ASP A 1 224 ? -34.224 -2.697 39.801 1.00 97.38 224 ASP A CA 1
ATOM 1722 C C . ASP A 1 224 ? -34.985 -3.994 40.112 1.00 97.38 224 ASP A C 1
ATOM 1724 O O . ASP A 1 224 ? -35.529 -4.648 39.224 1.00 97.38 224 ASP A O 1
ATOM 1728 N N . ALA A 1 225 ? -35.001 -4.356 41.391 1.00 96.94 225 ALA A N 1
ATOM 1729 C CA . ALA A 1 225 ? -35.728 -5.480 41.958 1.00 96.94 225 ALA A CA 1
ATOM 1730 C C . ALA A 1 225 ? -37.104 -5.071 42.521 1.00 96.94 225 ALA A C 1
ATOM 1732 O O . ALA A 1 225 ? -37.743 -5.867 43.194 1.00 96.94 225 ALA A O 1
ATOM 1733 N N . SER A 1 226 ? -37.574 -3.838 42.290 1.00 95.62 226 SER A N 1
ATOM 1734 C CA . SER A 1 226 ? -38.841 -3.344 42.855 1.00 95.62 226 SER A CA 1
ATOM 1735 C C . SER A 1 226 ? -40.088 -3.706 42.043 1.00 95.62 226 SER A C 1
ATOM 1737 O O . SER A 1 226 ? -41.194 -3.405 42.487 1.00 95.62 226 SER A O 1
ATOM 1739 N N . SER A 1 227 ? -39.940 -4.340 40.878 1.00 92.31 227 SER A N 1
ATOM 1740 C CA . SER A 1 227 ? -41.072 -4.759 40.049 1.00 92.31 227 SER A CA 1
ATOM 1741 C C . SER A 1 227 ? -41.779 -6.005 40.594 1.00 92.31 227 SER A C 1
ATOM 1743 O O . SER A 1 227 ? -41.242 -6.763 41.401 1.00 92.31 227 SER A O 1
ATOM 1745 N N . ASP A 1 228 ? -42.990 -6.240 40.101 1.00 92.25 228 ASP A N 1
ATOM 1746 C CA . ASP A 1 228 ? -43.792 -7.448 40.331 1.00 92.25 228 ASP A CA 1
ATOM 1747 C C . ASP A 1 228 ? -43.102 -8.744 39.872 1.00 92.25 228 ASP A C 1
ATOM 1749 O O . ASP A 1 228 ? -43.367 -9.809 40.423 1.00 92.25 228 ASP A O 1
ATOM 1753 N N . VAL A 1 229 ? -42.165 -8.652 38.921 1.00 94.19 229 VAL A N 1
ATOM 1754 C CA . VAL A 1 229 ? -41.294 -9.768 38.513 1.00 94.19 229 VAL A CA 1
ATOM 1755 C C . VAL A 1 229 ? -40.493 -10.318 39.693 1.00 94.19 229 VAL A C 1
ATOM 1757 O O . VAL A 1 229 ? -40.297 -11.528 39.764 1.00 94.19 229 VAL A O 1
ATOM 1760 N N . TYR A 1 230 ? -40.064 -9.446 40.611 1.00 96.12 230 TYR A N 1
ATOM 1761 C CA . TYR A 1 230 ? -39.251 -9.806 41.773 1.00 96.12 230 TYR A CA 1
ATOM 1762 C C . TYR A 1 230 ? -40.033 -9.769 43.090 1.00 96.12 230 TYR A C 1
ATOM 1764 O O . TYR A 1 230 ? -39.628 -10.433 44.037 1.00 96.12 230 TYR A O 1
ATOM 1772 N N . GLN A 1 231 ? -41.162 -9.060 43.167 1.00 95.19 231 GLN A N 1
ATOM 1773 C CA . GLN A 1 231 ? -42.112 -9.113 44.287 1.00 95.19 231 GLN A CA 1
ATOM 1774 C C . GLN A 1 231 ? -43.161 -10.205 44.051 1.00 95.19 231 GLN A C 1
ATOM 1776 O O . GLN A 1 231 ? -44.330 -9.933 43.775 1.00 95.19 231 GLN A O 1
ATOM 1781 N N . LEU A 1 232 ? -42.716 -11.459 44.118 1.00 93.94 232 LEU A N 1
ATOM 1782 C CA . LEU A 1 232 ? -43.523 -12.611 43.733 1.00 93.94 232 LEU A CA 1
ATOM 1783 C C . LEU A 1 232 ? -44.778 -12.787 44.595 1.00 93.94 232 LEU A C 1
ATOM 1785 O O . LEU A 1 232 ? -44.770 -12.644 45.817 1.00 93.94 232 LEU A O 1
ATOM 1789 N N . LYS A 1 233 ? -45.857 -13.229 43.949 1.00 94.38 233 LYS A N 1
ATOM 1790 C CA . LYS A 1 233 ? -46.990 -13.837 44.644 1.00 94.38 233 LYS A CA 1
ATOM 1791 C C . LYS A 1 233 ? -46.672 -15.309 44.900 1.00 94.38 233 LYS A C 1
ATOM 1793 O O . LYS A 1 233 ? -46.500 -16.067 43.950 1.00 94.38 233 LYS A O 1
ATOM 1798 N N . ILE A 1 234 ? -46.617 -15.702 46.170 1.00 95.38 234 ILE A N 1
ATOM 1799 C CA . ILE A 1 234 ? -46.259 -17.060 46.595 1.00 95.38 234 ILE A CA 1
ATOM 1800 C C . ILE A 1 234 ? -47.466 -17.680 47.303 1.00 95.38 234 ILE A C 1
ATOM 1802 O O . ILE A 1 234 ? -47.998 -17.104 48.247 1.00 95.38 234 ILE A O 1
ATOM 1806 N N . ASP A 1 235 ? -47.920 -18.850 46.855 1.00 94.75 235 ASP A N 1
ATOM 1807 C CA . ASP A 1 235 ? -49.111 -19.485 47.426 1.00 94.75 235 ASP A CA 1
ATOM 1808 C C . ASP A 1 235 ? -48.927 -19.816 48.918 1.00 94.75 235 ASP A C 1
ATOM 1810 O O . ASP A 1 235 ? -47.963 -20.466 49.324 1.00 94.75 235 ASP A O 1
ATOM 1814 N N . GLY A 1 236 ? -49.880 -19.368 49.743 1.00 94.56 236 GLY A N 1
ATOM 1815 C CA . GLY A 1 236 ? -49.856 -19.534 51.201 1.00 94.56 236 GLY A CA 1
ATOM 1816 C C . GLY A 1 236 ? -48.958 -18.541 51.949 1.00 94.56 236 GLY A C 1
ATOM 1817 O O . GLY A 1 236 ? -48.752 -18.710 53.157 1.00 94.56 236 GLY A O 1
ATOM 1818 N N . TYR A 1 237 ? -48.422 -17.531 51.259 1.00 97.06 237 TYR A N 1
ATOM 1819 C CA . TYR A 1 237 ? -47.575 -16.489 51.825 1.00 97.06 237 TYR A CA 1
ATOM 1820 C C . TYR A 1 237 ? -47.938 -15.103 51.272 1.00 97.06 237 TYR A C 1
ATOM 1822 O O . TYR A 1 237 ? -48.066 -14.898 50.068 1.00 97.06 237 TYR A O 1
ATOM 1830 N N . THR A 1 238 ? -47.995 -14.109 52.152 1.00 96.69 238 THR A N 1
ATOM 1831 C CA . THR A 1 238 ? -48.199 -12.701 51.788 1.00 96.69 238 THR A CA 1
ATOM 1832 C C . THR A 1 238 ? -46.919 -11.902 52.042 1.00 96.69 238 THR A C 1
ATOM 1834 O O . THR A 1 238 ? -46.310 -12.039 53.107 1.00 96.69 238 THR A O 1
ATOM 1837 N N . LEU A 1 239 ? -46.494 -11.069 51.081 1.00 97.12 239 LEU A N 1
ATOM 1838 C CA . LEU A 1 239 ? -45.320 -10.196 51.222 1.00 97.12 239 LEU A CA 1
ATOM 1839 C C . LEU A 1 239 ? -45.486 -9.277 52.441 1.00 97.12 239 LEU A C 1
ATOM 1841 O O . LEU A 1 239 ? -46.517 -8.627 52.612 1.00 97.12 239 LEU A O 1
ATOM 1845 N N . ASP A 1 240 ? -44.474 -9.215 53.304 1.00 96.81 240 ASP A N 1
ATOM 1846 C CA . ASP A 1 240 ? -44.499 -8.339 54.469 1.00 96.81 240 ASP A CA 1
ATOM 1847 C C . ASP A 1 240 ? -44.056 -6.923 54.081 1.00 96.81 240 ASP A C 1
ATOM 1849 O O . ASP A 1 240 ? -42.879 -6.579 54.178 1.00 96.81 240 ASP A O 1
ATOM 1853 N N . GLU A 1 241 ? -45.007 -6.075 53.680 1.00 94.81 241 GLU A N 1
ATOM 1854 C CA . GLU A 1 241 ? -44.745 -4.679 53.280 1.00 94.81 241 GLU A CA 1
ATOM 1855 C C . GLU A 1 241 ? -44.059 -3.840 54.377 1.00 94.81 241 GLU A C 1
ATOM 1857 O O . GLU A 1 241 ? -43.429 -2.824 54.090 1.00 94.81 241 GLU A O 1
ATOM 1862 N N . SER A 1 242 ? -44.120 -4.274 55.643 1.00 95.00 242 SER A N 1
ATOM 1863 C CA . SER A 1 242 ? -43.406 -3.613 56.744 1.00 95.00 242 SER A CA 1
ATOM 1864 C C . SER A 1 242 ? -41.903 -3.929 56.800 1.00 95.00 242 SER A C 1
ATOM 1866 O O . SER A 1 242 ? -41.178 -3.301 57.573 1.00 95.00 242 SER A O 1
ATOM 1868 N N . LYS A 1 243 ? -41.428 -4.889 55.994 1.00 94.50 243 LYS A N 1
ATOM 1869 C CA . LYS A 1 243 ? -40.042 -5.386 55.955 1.00 94.50 243 LYS A CA 1
ATOM 1870 C C . LYS A 1 243 ? -39.453 -5.379 54.540 1.00 94.50 243 LYS A C 1
ATOM 1872 O O . LYS A 1 243 ? -38.681 -6.268 54.185 1.00 94.50 243 LYS A O 1
ATOM 1877 N N . LEU A 1 244 ? -39.824 -4.399 53.718 1.00 94.88 244 LEU A N 1
ATOM 1878 C CA . LEU A 1 244 ? -39.266 -4.283 52.372 1.00 94.88 244 LEU A CA 1
ATOM 1879 C C . LEU A 1 244 ? -37.753 -3.990 52.426 1.00 94.88 244 LEU A C 1
ATOM 1881 O O . LEU A 1 244 ? -37.329 -3.131 53.207 1.00 94.88 244 LEU A O 1
ATOM 1885 N N . PRO A 1 245 ? -36.937 -4.671 51.601 1.00 95.62 245 PRO A N 1
ATOM 1886 C CA . PRO A 1 245 ? -35.509 -4.401 51.521 1.00 95.62 245 PRO A CA 1
ATOM 1887 C C . PRO A 1 245 ? -35.253 -2.975 51.015 1.00 95.62 245 PRO A C 1
ATOM 1889 O O . PRO A 1 245 ? -35.969 -2.450 50.163 1.00 95.62 245 PRO A O 1
ATOM 1892 N N . THR A 1 246 ? -34.211 -2.329 51.533 1.00 95.75 246 THR A N 1
ATOM 1893 C CA . THR A 1 246 ? -33.870 -0.940 51.175 1.00 95.75 246 THR A CA 1
ATOM 1894 C C . THR A 1 246 ? -33.006 -0.839 49.918 1.00 95.75 246 THR A C 1
ATOM 1896 O O . THR A 1 246 ? -32.929 0.226 49.312 1.00 95.75 246 THR A O 1
ATOM 1899 N N . ASN A 1 247 ? -32.384 -1.942 49.497 1.00 96.00 247 ASN A N 1
ATOM 1900 C CA . ASN A 1 247 ? -31.477 -2.038 48.352 1.00 96.00 247 ASN A CA 1
ATOM 1901 C C . ASN A 1 247 ? -32.147 -2.621 47.094 1.00 96.00 247 ASN A C 1
ATOM 1903 O O . ASN A 1 247 ? -31.490 -3.250 46.274 1.00 96.00 247 ASN A O 1
ATOM 1907 N N . VAL A 1 248 ? -33.456 -2.408 46.919 1.00 96.94 248 VAL A N 1
ATOM 1908 C CA . VAL A 1 248 ? -34.201 -2.872 45.730 1.00 96.94 248 VAL A CA 1
ATOM 1909 C C . VAL A 1 248 ? -33.767 -2.197 44.430 1.00 96.94 248 VAL A C 1
ATOM 1911 O O . VAL A 1 248 ? -34.089 -2.689 43.359 1.00 96.94 248 VAL A O 1
ATOM 1914 N N . LYS A 1 249 ? -33.051 -1.074 44.494 1.00 97.62 249 LYS A N 1
ATOM 1915 C CA . LYS A 1 249 ? -32.431 -0.430 43.333 1.00 97.62 249 LYS A CA 1
ATOM 1916 C C . LYS A 1 249 ? -30.978 -0.149 43.647 1.00 97.62 249 LYS A C 1
ATOM 1918 O O . LYS A 1 249 ? -30.656 0.270 44.760 1.00 97.62 249 LYS A O 1
ATOM 1923 N N . GLY A 1 250 ? -30.119 -0.322 42.658 1.00 96.81 250 GLY A N 1
ATOM 1924 C CA . GLY A 1 250 ? -28.696 -0.111 42.842 1.00 96.81 250 GLY A CA 1
ATOM 1925 C C . GLY A 1 250 ? -27.917 -0.232 41.548 1.00 96.81 250 GLY A C 1
ATOM 1926 O O . GLY A 1 250 ? -28.470 -0.145 40.453 1.00 96.81 250 GLY A O 1
ATOM 1927 N N . VAL A 1 251 ? -26.613 -0.418 41.708 1.00 96.44 251 VAL A N 1
ATOM 1928 C CA . VAL A 1 251 ? -25.659 -0.614 40.621 1.00 96.44 251 VAL A CA 1
ATOM 1929 C C . VAL A 1 251 ? -24.967 -1.952 40.843 1.00 96.44 251 VAL A C 1
ATOM 1931 O O . VAL A 1 251 ? -24.566 -2.253 41.972 1.00 96.44 251 VAL A O 1
ATOM 1934 N N . LEU A 1 252 ? -24.851 -2.741 39.778 1.00 97.19 252 LEU A N 1
ATOM 1935 C CA . LEU A 1 252 ? -24.145 -4.011 39.786 1.00 97.19 252 LEU A CA 1
ATOM 1936 C C . LEU A 1 252 ? -22.646 -3.788 40.016 1.00 97.19 252 LEU A C 1
ATOM 1938 O O . LEU A 1 252 ? -22.027 -2.905 39.413 1.00 97.19 252 LEU A O 1
ATOM 1942 N N . SER A 1 253 ? -22.061 -4.612 40.880 1.00 95.69 253 SER A N 1
ATOM 1943 C CA . SER A 1 253 ? -20.640 -4.588 41.236 1.00 95.69 253 SER A CA 1
ATOM 1944 C C . SER A 1 253 ? -19.964 -5.933 40.980 1.00 95.69 253 SER A C 1
ATOM 1946 O O . SER A 1 253 ? -20.605 -6.932 40.668 1.00 95.69 253 SER A O 1
ATOM 1948 N N . ASP A 1 254 ? -18.646 -5.971 41.135 1.00 95.25 254 ASP A N 1
ATOM 1949 C CA . ASP A 1 254 ? -17.855 -7.207 41.166 1.00 95.25 254 ASP A CA 1
ATOM 1950 C C . ASP A 1 254 ? -18.079 -8.032 42.448 1.00 95.25 254 ASP A C 1
ATOM 1952 O O . ASP A 1 254 ? -17.772 -9.222 42.495 1.00 95.25 254 ASP A O 1
ATOM 1956 N N . THR A 1 255 ? -18.649 -7.417 43.485 1.00 95.56 255 THR A N 1
ATOM 1957 C CA . THR A 1 255 ? -19.076 -8.094 44.710 1.00 95.56 255 THR A CA 1
ATOM 1958 C C . THR A 1 255 ? -20.522 -8.592 44.590 1.00 95.56 255 THR A C 1
ATOM 1960 O O . THR A 1 255 ? -21.386 -7.819 44.167 1.00 95.56 255 THR A O 1
ATOM 1963 N N . PRO A 1 256 ? -20.812 -9.858 44.961 1.00 95.94 256 PRO A N 1
ATOM 1964 C CA . PRO A 1 256 ? -22.177 -10.374 44.999 1.00 95.94 256 PRO A CA 1
ATOM 1965 C C . PRO A 1 256 ? -23.059 -9.569 45.953 1.00 95.94 256 PRO A C 1
ATOM 1967 O O . PRO A 1 256 ? -22.651 -9.234 47.066 1.00 95.94 256 PRO A O 1
ATOM 1970 N N . GLN A 1 257 ? -24.289 -9.305 45.528 1.00 97.94 257 GLN A N 1
ATOM 1971 C CA . GLN A 1 257 ? -25.285 -8.557 46.289 1.00 97.94 257 GLN A CA 1
ATOM 1972 C C . GLN A 1 257 ? -26.538 -9.416 46.478 1.00 97.94 257 GLN A C 1
ATOM 1974 O O . GLN A 1 257 ? -26.862 -10.251 45.632 1.00 97.94 257 GLN A O 1
ATOM 1979 N N . THR A 1 258 ? -27.266 -9.202 47.574 1.00 97.44 258 THR A N 1
ATOM 1980 C CA . THR A 1 258 ? -28.529 -9.899 47.845 1.00 97.44 258 THR A CA 1
ATOM 1981 C C . THR A 1 258 ? -29.659 -8.916 48.119 1.00 97.44 258 THR A C 1
ATOM 1983 O O . THR A 1 258 ? -29.461 -7.901 48.786 1.00 97.44 258 THR A O 1
ATOM 1986 N N . VAL A 1 259 ? -30.853 -9.220 47.613 1.00 98.31 259 VAL A N 1
ATOM 1987 C CA . VAL A 1 259 ? -32.102 -8.514 47.927 1.00 98.31 259 VAL A CA 1
ATOM 1988 C C . VAL A 1 259 ? -33.049 -9.525 48.554 1.00 98.31 259 VAL A C 1
ATOM 1990 O O . VAL A 1 259 ? -33.472 -10.469 47.893 1.00 98.31 259 VAL A O 1
ATOM 1993 N N . ASP A 1 260 ? -33.384 -9.334 49.827 1.00 98.00 260 ASP A N 1
ATOM 1994 C CA . ASP A 1 260 ? -34.166 -10.310 50.585 1.00 98.00 260 ASP A CA 1
ATOM 1995 C C . ASP A 1 260 ? -35.591 -9.797 50.814 1.00 98.00 260 ASP A C 1
ATOM 1997 O O . ASP A 1 260 ? -35.821 -8.855 51.576 1.00 98.00 260 ASP A O 1
ATOM 2001 N N . TYR A 1 261 ? -36.566 -10.440 50.175 1.00 98.31 261 TYR A N 1
ATOM 2002 C CA . TYR A 1 261 ? -37.981 -10.202 50.434 1.00 98.31 261 TYR A CA 1
ATOM 2003 C C . TYR A 1 261 ? -38.492 -11.141 51.527 1.00 98.31 261 TYR A C 1
ATOM 2005 O O . TYR A 1 261 ? -38.354 -12.361 51.433 1.00 98.31 261 TYR A O 1
ATOM 2013 N N . THR A 1 262 ? -39.110 -10.567 52.563 1.00 98.06 262 THR A N 1
ATOM 2014 C CA . THR A 1 262 ? -39.685 -11.323 53.687 1.00 98.06 262 THR A CA 1
ATOM 2015 C C . THR A 1 262 ? -41.192 -11.489 53.523 1.00 98.06 262 THR A C 1
ATOM 2017 O O . THR A 1 262 ? -41.900 -10.521 53.256 1.00 98.06 262 THR A O 1
ATOM 2020 N N . TYR A 1 263 ? -41.696 -12.697 53.763 1.00 97.81 263 TYR A N 1
ATOM 2021 C CA . TYR A 1 263 ? -43.109 -13.044 53.664 1.00 97.81 263 TYR A CA 1
ATOM 2022 C C . TYR A 1 263 ? -43.660 -13.556 55.000 1.00 97.81 263 TYR A C 1
ATOM 2024 O O . TYR A 1 263 ? -42.968 -14.173 55.823 1.00 97.81 263 TYR A O 1
ATOM 2032 N N . LYS A 1 264 ? -44.953 -13.316 55.210 1.00 96.56 264 LYS A N 1
ATOM 2033 C CA . LYS A 1 264 ? -45.751 -13.860 56.309 1.00 96.56 264 LYS A CA 1
ATOM 2034 C C . LYS A 1 264 ? -46.552 -15.044 55.793 1.00 96.56 264 LYS A C 1
ATOM 2036 O O . LYS A 1 264 ? -47.212 -14.940 54.768 1.00 96.56 264 LYS A O 1
ATOM 2041 N N . LYS A 1 265 ? -46.501 -16.162 56.516 1.00 95.31 265 LYS A N 1
ATOM 2042 C CA . LYS A 1 265 ? -47.334 -17.325 56.210 1.00 95.31 265 LYS A CA 1
ATOM 2043 C C . LYS A 1 265 ? -48.797 -16.973 56.452 1.00 95.31 265 LYS A C 1
ATOM 2045 O O . LYS A 1 265 ? -49.137 -16.476 57.530 1.00 95.31 265 LYS A O 1
ATOM 2050 N N . ASP A 1 266 ? -49.646 -17.261 55.480 1.00 93.06 266 ASP A N 1
ATOM 2051 C CA . ASP A 1 266 ? -51.075 -17.021 55.605 1.00 93.06 266 ASP A CA 1
ATOM 2052 C C . ASP A 1 266 ? -51.641 -17.951 56.684 1.00 93.06 266 ASP A C 1
ATOM 2054 O O . ASP A 1 266 ? -51.398 -19.162 56.698 1.00 93.06 266 ASP A O 1
ATOM 2058 N N . THR A 1 267 ? -52.389 -17.388 57.632 1.00 83.94 267 THR A N 1
ATOM 2059 C CA . THR A 1 267 ? -53.110 -18.210 58.606 1.00 83.94 267 THR A CA 1
ATOM 2060 C C . THR A 1 267 ? -54.387 -18.703 57.949 1.00 83.94 267 THR A C 1
ATOM 2062 O O . THR A 1 267 ? -55.225 -17.913 57.516 1.00 83.94 267 THR A O 1
ATOM 2065 N N . LEU A 1 268 ? -54.544 -20.024 57.857 1.00 63.81 268 LEU A N 1
ATOM 2066 C CA . LEU A 1 268 ? -55.829 -20.610 57.502 1.00 63.81 268 LEU A CA 1
ATOM 2067 C C . LEU A 1 268 ? -56.820 -20.189 58.588 1.00 63.81 268 LEU A C 1
ATOM 2069 O O . LEU A 1 268 ? -56.724 -20.637 59.731 1.00 63.81 268 LEU A O 1
ATOM 2073 N N . ALA A 1 269 ? -57.750 -19.298 58.249 1.00 50.06 269 ALA A N 1
ATOM 2074 C CA . ALA A 1 269 ? -58.887 -19.007 59.101 1.00 50.06 269 ALA A CA 1
ATOM 2075 C C . ALA A 1 269 ? -59.758 -20.268 59.156 1.00 50.06 269 ALA A C 1
ATOM 2077 O O . ALA A 1 269 ? -60.647 -20.467 58.330 1.00 50.06 269 ALA A O 1
ATOM 2078 N N . THR A 1 270 ? -59.481 -21.151 60.115 1.00 38.56 270 THR A N 1
ATOM 2079 C CA . THR A 1 270 ? -60.378 -22.250 60.451 1.00 38.56 270 THR A CA 1
ATOM 2080 C C . THR A 1 270 ? -61.625 -21.637 61.079 1.00 38.56 270 THR A C 1
ATOM 2082 O O . THR A 1 270 ? -61.688 -21.408 62.286 1.00 38.56 270 THR A O 1
ATOM 2085 N N . THR A 1 271 ? -62.637 -21.344 60.266 1.00 34.66 271 THR A N 1
ATOM 2086 C CA . THR A 1 271 ? -63.999 -21.120 60.748 1.00 34.66 271 THR A CA 1
ATOM 2087 C C . THR A 1 271 ? -64.563 -22.454 61.245 1.00 34.66 271 THR A C 1
ATOM 2089 O O . THR A 1 271 ? -65.345 -23.122 60.575 1.00 34.66 271 THR A O 1
ATOM 2092 N N . LEU A 1 272 ? -64.166 -22.866 62.453 1.00 35.88 272 LEU A N 1
ATOM 2093 C CA . LEU A 1 272 ? -64.947 -23.819 63.237 1.00 35.88 272 LEU A CA 1
ATOM 2094 C C . LEU A 1 272 ? -66.199 -23.083 63.727 1.00 35.88 272 LEU A C 1
ATOM 2096 O O . LEU A 1 272 ? -66.192 -22.413 64.757 1.00 35.88 272 LEU A O 1
ATOM 2100 N N . ASN A 1 273 ? -67.274 -23.186 62.945 1.00 36.22 273 ASN A N 1
ATOM 2101 C CA . ASN A 1 273 ? -68.628 -22.904 63.407 1.00 36.22 273 ASN A CA 1
ATOM 2102 C C . ASN A 1 273 ? -68.999 -23.955 64.460 1.00 36.22 273 ASN A C 1
ATOM 2104 O O . ASN A 1 273 ? -69.536 -25.014 64.136 1.00 36.22 273 ASN A O 1
ATOM 2108 N N . ASP A 1 274 ? -68.709 -23.660 65.722 1.00 36.81 274 ASP A N 1
ATOM 2109 C CA . ASP A 1 274 ? -69.123 -24.488 66.849 1.00 36.81 274 ASP A CA 1
ATOM 2110 C C . ASP A 1 274 ? -70.600 -24.192 67.173 1.00 36.81 274 ASP A C 1
ATOM 2112 O O . ASP A 1 274 ? -70.949 -23.357 68.010 1.00 36.81 274 ASP A O 1
ATOM 2116 N N . SER A 1 275 ? -71.508 -24.842 66.436 1.00 35.78 275 SER A N 1
ATOM 2117 C CA . SER A 1 275 ? -72.916 -24.929 66.829 1.00 35.78 275 SER A CA 1
ATOM 2118 C C . SER A 1 275 ? -73.065 -25.974 67.928 1.00 35.78 275 SER A C 1
ATOM 2120 O O . SER A 1 275 ? -73.119 -27.177 67.688 1.00 35.78 275 SER A O 1
ATOM 2122 N N . LYS A 1 276 ? -73.178 -25.467 69.153 1.00 40.03 276 LYS A N 1
ATOM 2123 C CA . LYS A 1 276 ? -73.601 -26.168 70.364 1.00 40.03 276 LYS A CA 1
ATOM 2124 C C . LYS A 1 276 ? -74.896 -26.968 70.148 1.00 40.03 276 LYS A C 1
ATOM 2126 O O . LYS A 1 276 ? -75.974 -26.393 70.255 1.00 40.03 276 LYS A O 1
ATOM 2131 N N . ILE A 1 277 ? -74.790 -28.290 69.987 1.00 31.53 277 ILE A N 1
ATOM 2132 C CA . ILE A 1 277 ? -75.765 -29.283 70.479 1.00 31.53 277 ILE A CA 1
ATOM 2133 C C . ILE A 1 277 ? -74.989 -30.536 70.931 1.00 31.53 277 ILE A C 1
ATOM 2135 O O . ILE A 1 277 ? -74.245 -31.134 70.163 1.00 31.53 277 ILE A O 1
ATOM 2139 N N . ALA A 1 278 ? -75.173 -30.934 72.189 1.00 27.89 278 ALA A N 1
ATOM 2140 C CA . ALA A 1 278 ? -74.702 -32.193 72.780 1.00 27.89 278 ALA A CA 1
ATOM 2141 C C . ALA A 1 278 ? -75.908 -33.137 73.005 1.00 27.89 278 ALA A C 1
ATOM 2143 O O . ALA A 1 278 ? -77.037 -32.644 72.986 1.00 27.89 278 ALA A O 1
ATOM 2144 N N . PRO A 1 279 ? -75.743 -34.405 73.440 1.00 50.41 279 PRO A N 1
ATOM 2145 C CA . PRO A 1 279 ? -74.732 -35.426 73.114 1.00 50.41 279 PRO A CA 1
ATOM 2146 C C . PRO A 1 279 ? -75.382 -36.804 72.794 1.00 50.41 279 PRO A C 1
ATOM 2148 O O . PRO A 1 279 ? -76.521 -37.054 73.171 1.00 50.41 279 PRO A O 1
ATOM 2151 N N . SER A 1 280 ? -74.656 -37.760 72.198 1.00 25.23 280 SER A N 1
ATOM 2152 C CA . SER A 1 280 ? -74.741 -39.194 72.573 1.00 25.23 280 SER A CA 1
ATOM 2153 C C . SER A 1 280 ? -73.727 -40.054 71.808 1.00 25.23 280 SER A C 1
ATOM 2155 O O . SER A 1 280 ? -73.473 -39.818 70.633 1.00 25.23 280 SER A O 1
ATOM 2157 N N . GLY A 1 281 ? -73.187 -41.080 72.478 1.00 29.23 281 GLY A N 1
ATOM 2158 C CA . GLY A 1 281 ? -72.569 -42.241 71.825 1.00 29.23 281 GLY A CA 1
ATOM 2159 C C . GLY A 1 281 ? -71.085 -42.459 72.118 1.00 29.23 281 GLY A C 1
ATOM 2160 O O . GLY A 1 281 ? -70.220 -41.858 71.500 1.00 29.23 281 GLY A O 1
ATOM 2161 N N . GLN A 1 282 ? -70.799 -43.364 73.054 1.00 27.27 282 GLN A N 1
ATOM 2162 C CA . GLN A 1 282 ? -69.470 -43.861 73.431 1.00 27.27 282 GLN A CA 1
ATOM 2163 C C . GLN A 1 282 ? -68.712 -44.521 72.260 1.00 27.27 282 GLN A C 1
ATOM 2165 O O . GLN A 1 282 ? -69.290 -45.339 71.552 1.00 27.27 282 GLN A O 1
ATOM 2170 N N . SER A 1 283 ? -67.385 -44.348 72.175 1.00 26.44 283 SER A N 1
ATOM 2171 C CA . SER A 1 283 ? -66.417 -45.411 72.535 1.00 26.44 283 SER A CA 1
ATOM 2172 C C . SER A 1 283 ? -64.940 -45.073 72.229 1.00 26.44 283 SER A C 1
ATOM 2174 O O . SER A 1 283 ? -64.571 -44.709 71.125 1.00 26.44 283 SER A O 1
ATOM 2176 N N . LYS A 1 284 ? -64.123 -45.265 73.278 1.00 31.02 284 LYS A N 1
ATOM 2177 C CA . LYS A 1 284 ? -62.782 -45.887 73.364 1.00 31.02 284 LYS A CA 1
ATOM 2178 C C . LYS A 1 284 ? -61.578 -45.369 72.544 1.00 31.02 284 LYS A C 1
ATOM 2180 O O . LYS A 1 284 ? -61.410 -45.674 71.376 1.00 31.02 284 LYS A O 1
ATOM 2185 N N . PHE A 1 285 ? -60.675 -44.742 73.310 1.00 32.47 285 PHE A N 1
ATOM 2186 C CA . PHE A 1 285 ? -59.206 -44.878 73.388 1.00 32.47 285 PHE A CA 1
ATOM 2187 C C . PHE A 1 285 ? -58.414 -45.509 72.227 1.00 32.47 285 PHE A C 1
ATOM 2189 O O . PHE A 1 285 ? -58.599 -46.678 71.901 1.00 32.47 285 PHE A O 1
ATOM 2196 N N . GLY A 1 286 ? -57.359 -44.797 71.809 1.00 27.83 286 GLY A N 1
ATOM 2197 C CA . GLY A 1 286 ? -56.204 -45.364 71.108 1.00 27.83 286 GLY A CA 1
ATOM 2198 C C . GLY A 1 286 ? -55.104 -44.334 70.819 1.00 27.83 286 GLY A C 1
ATOM 2199 O O . GLY A 1 286 ? -55.192 -43.612 69.840 1.00 27.83 286 GLY A O 1
ATOM 2200 N N . ASN A 1 287 ? -54.117 -44.272 71.716 1.00 30.20 287 ASN A N 1
ATOM 2201 C CA . ASN A 1 287 ? -52.753 -43.724 71.639 1.00 30.20 287 ASN A CA 1
ATOM 2202 C C . ASN A 1 287 ? -52.232 -43.028 70.359 1.00 30.20 287 ASN A C 1
ATOM 2204 O O . ASN A 1 287 ? -52.238 -43.587 69.266 1.00 30.20 287 ASN A O 1
ATOM 2208 N N . LEU A 1 288 ? -51.551 -41.897 70.590 1.00 35.44 288 LEU A N 1
ATOM 2209 C CA . LEU A 1 288 ? -50.391 -41.445 69.808 1.00 35.44 288 LEU A CA 1
ATOM 2210 C C . LEU A 1 288 ? -49.294 -42.525 69.774 1.00 35.44 288 LEU A C 1
ATOM 2212 O O . LEU A 1 288 ? -49.023 -43.150 70.806 1.00 35.44 288 LEU A O 1
ATOM 2216 N N . PRO A 1 289 ? -48.542 -42.612 68.668 1.00 35.47 289 PRO A N 1
ATOM 2217 C CA . PRO A 1 289 ? -47.102 -42.718 68.810 1.00 35.47 289 PRO A CA 1
ATOM 2218 C C . PRO A 1 289 ? -46.339 -41.632 68.045 1.00 35.47 289 PRO A C 1
ATOM 2220 O O . PRO A 1 289 ? -46.876 -40.816 67.302 1.00 35.47 289 PRO A O 1
ATOM 2223 N N . ASN A 1 290 ? -45.062 -41.631 68.390 1.00 32.72 290 ASN A N 1
ATOM 2224 C CA . ASN A 1 290 ? -44.040 -40.612 68.281 1.00 32.72 290 ASN A CA 1
ATOM 2225 C C . ASN A 1 290 ? -43.337 -40.585 66.907 1.00 32.72 290 ASN A C 1
ATOM 2227 O O . ASN A 1 290 ? -43.421 -41.546 66.154 1.00 32.72 290 ASN A O 1
ATOM 2231 N N . ALA A 1 291 ? -42.617 -39.481 66.687 1.00 35.59 291 ALA A N 1
ATOM 2232 C CA . ALA A 1 291 ? -41.448 -39.216 65.835 1.00 35.59 291 ALA A CA 1
ATOM 2233 C C . ALA A 1 291 ? -40.964 -40.234 64.773 1.00 35.59 291 ALA A C 1
ATOM 2235 O O . ALA A 1 291 ? -40.676 -41.383 65.088 1.00 35.59 291 ALA A O 1
ATOM 2236 N N . GLY A 1 292 ? -40.637 -39.675 63.597 1.00 33.19 292 GLY A N 1
ATOM 2237 C CA . GLY A 1 292 ? -39.550 -40.127 62.719 1.00 33.19 292 GLY A CA 1
ATOM 2238 C C . GLY A 1 292 ? -39.958 -41.082 61.602 1.00 33.19 292 GLY A C 1
ATOM 2239 O O . GLY A 1 292 ? -40.227 -42.245 61.858 1.00 33.19 292 GLY A O 1
ATOM 2240 N N . ASP A 1 293 ? -39.998 -40.594 60.362 1.00 31.03 293 ASP A N 1
ATOM 2241 C CA . ASP A 1 293 ? -39.018 -40.981 59.338 1.00 31.03 293 ASP A CA 1
ATOM 2242 C C . ASP A 1 293 ? -39.354 -40.367 57.972 1.00 31.03 293 ASP A C 1
ATOM 2244 O O . ASP A 1 293 ? -40.498 -40.062 57.634 1.00 31.03 293 ASP A O 1
ATOM 2248 N N . ASN A 1 294 ? -38.280 -40.115 57.237 1.00 40.38 294 ASN A N 1
ATOM 2249 C CA . ASN A 1 294 ? -38.202 -39.417 55.964 1.00 40.38 294 ASN A CA 1
ATOM 2250 C C . ASN A 1 294 ? -38.556 -40.374 54.816 1.00 40.38 294 ASN A C 1
ATOM 2252 O O . ASN A 1 294 ? -38.231 -41.550 54.919 1.00 40.38 294 ASN A O 1
ATOM 2256 N N . ASP A 1 295 ? -39.096 -39.870 53.699 1.00 29.88 295 ASP A N 1
ATOM 2257 C CA . ASP A 1 295 ? -38.533 -40.210 52.383 1.00 29.88 295 ASP A CA 1
ATOM 2258 C C . ASP A 1 295 ? -39.061 -39.340 51.231 1.00 29.88 295 ASP A C 1
ATOM 2260 O O . ASP A 1 295 ? -40.232 -38.968 51.145 1.00 29.88 295 ASP A O 1
ATOM 2264 N N . LEU A 1 296 ? -38.114 -39.009 50.354 1.00 32.62 296 LEU A N 1
ATOM 2265 C CA . LEU A 1 296 ? -38.205 -38.222 49.128 1.00 32.62 296 LEU A CA 1
ATOM 2266 C C . LEU A 1 296 ? -38.878 -39.005 47.994 1.00 32.62 296 LEU A C 1
ATOM 2268 O O . LEU A 1 296 ? -38.425 -40.106 47.713 1.00 32.62 296 LEU A O 1
ATOM 2272 N N . ILE A 1 297 ? -39.783 -38.378 47.223 1.00 29.62 297 ILE A N 1
ATOM 2273 C CA . ILE A 1 297 ? -39.877 -38.562 45.757 1.00 29.62 297 ILE A CA 1
ATOM 2274 C C . ILE A 1 297 ? -40.254 -37.231 45.074 1.00 29.62 297 ILE A C 1
ATOM 2276 O O . ILE A 1 297 ? -41.222 -36.567 45.431 1.00 29.62 297 ILE A O 1
ATOM 2280 N N . SER A 1 298 ? -39.440 -36.889 44.070 1.00 31.88 298 SER A N 1
ATOM 2281 C CA . SER A 1 298 ? -39.535 -35.785 43.104 1.00 31.88 298 SER A CA 1
ATOM 2282 C C . SER A 1 298 ? -40.868 -35.671 42.362 1.00 31.88 298 SER A C 1
ATOM 2284 O O . SER A 1 298 ? -41.378 -36.680 41.883 1.00 31.88 298 SER A O 1
ATOM 2286 N N . VAL A 1 299 ? -41.296 -34.436 42.062 1.00 27.02 299 VAL A N 1
ATOM 2287 C CA . VAL A 1 299 ? -42.021 -34.128 40.816 1.00 27.02 299 VAL A CA 1
ATOM 2288 C C . VAL A 1 299 ? -41.526 -32.800 40.236 1.00 27.02 299 VAL A C 1
ATOM 2290 O O . VAL A 1 299 ? -41.613 -31.745 40.853 1.00 27.02 299 VAL A O 1
ATOM 2293 N N . ILE A 1 300 ? -40.993 -32.911 39.022 1.00 31.14 300 ILE A N 1
ATOM 2294 C CA . ILE A 1 300 ? -40.591 -31.857 38.092 1.00 31.14 300 ILE A CA 1
ATOM 2295 C C . ILE A 1 300 ? -41.831 -31.091 37.609 1.00 31.14 300 ILE A C 1
ATOM 2297 O O . ILE A 1 300 ? -42.798 -31.714 37.175 1.00 31.14 300 ILE A O 1
ATOM 2301 N N . ALA A 1 301 ? -41.753 -29.761 37.550 1.00 29.62 301 ALA A N 1
ATOM 2302 C CA . ALA A 1 301 ? -42.573 -28.960 36.644 1.00 29.62 301 ALA A CA 1
ATOM 2303 C C . ALA A 1 301 ? -41.685 -27.920 35.948 1.00 29.62 301 ALA A C 1
ATOM 2305 O O . ALA A 1 301 ? -41.342 -26.881 36.502 1.00 29.62 301 ALA A O 1
ATOM 2306 N N . MET A 1 302 ? -41.282 -28.250 34.719 1.00 31.84 302 MET A N 1
ATOM 2307 C CA . MET A 1 302 ? -40.700 -27.314 33.765 1.00 31.84 302 MET A CA 1
ATOM 2308 C C . MET A 1 302 ? -41.778 -26.318 33.329 1.00 31.84 302 MET A C 1
ATOM 2310 O O . MET A 1 302 ? -42.808 -26.733 32.800 1.00 31.84 302 MET A O 1
ATOM 2314 N N . ILE A 1 303 ? -41.508 -25.019 33.446 1.00 33.72 303 ILE A N 1
ATOM 2315 C CA . ILE A 1 303 ? -42.080 -24.036 32.525 1.00 33.72 303 ILE A CA 1
ATOM 2316 C C . ILE A 1 303 ? -40.920 -23.385 31.790 1.00 33.72 303 ILE A C 1
ATOM 2318 O O . ILE A 1 303 ? -40.174 -22.556 32.303 1.00 33.72 303 ILE A O 1
ATOM 2322 N N . SER A 1 304 ? -40.764 -23.860 30.562 1.00 32.53 304 SER A N 1
ATOM 2323 C CA . SER A 1 304 ? -39.864 -23.365 29.541 1.00 32.53 304 SER A CA 1
ATOM 2324 C C . SER A 1 304 ? -40.284 -21.949 29.132 1.00 32.53 304 SER A C 1
ATOM 2326 O O . SER A 1 304 ? -41.318 -21.757 28.494 1.00 32.53 304 SER A O 1
ATOM 2328 N N . GLY A 1 305 ? -39.471 -20.959 29.499 1.00 27.92 305 GLY A N 1
ATOM 2329 C CA . GLY A 1 305 ? -39.576 -19.575 29.044 1.00 27.92 305 GLY A CA 1
ATOM 2330 C C . GLY A 1 305 ? -38.791 -19.364 27.754 1.00 27.92 305 GLY A C 1
ATOM 2331 O O . GLY A 1 305 ? -37.585 -19.145 27.764 1.00 27.92 305 GLY A O 1
ATOM 2332 N N . LEU A 1 306 ? -39.517 -19.481 26.651 1.00 27.59 306 LEU A N 1
ATOM 2333 C CA . LEU A 1 306 ? -39.192 -19.130 25.275 1.00 27.59 306 LEU A CA 1
ATOM 2334 C C . LEU A 1 306 ? -38.397 -17.803 25.150 1.00 27.59 306 LEU A C 1
ATOM 2336 O O . LEU A 1 306 ? -38.948 -16.727 25.362 1.00 27.59 306 LEU A O 1
ATOM 2340 N N . PHE A 1 307 ? -37.128 -17.859 24.732 1.00 32.25 307 PHE A N 1
ATOM 2341 C CA . PHE A 1 307 ? -36.393 -16.680 24.257 1.00 32.25 307 PHE A CA 1
ATOM 2342 C C . PHE A 1 307 ? -36.680 -16.468 22.763 1.00 32.25 307 PHE A C 1
ATOM 2344 O O . PHE A 1 307 ? -36.165 -17.196 21.916 1.00 32.25 307 PHE A O 1
ATOM 2351 N N . VAL A 1 308 ? -37.491 -15.459 22.431 1.00 33.16 308 VAL A N 1
ATOM 2352 C CA . VAL A 1 308 ? -37.604 -14.912 21.069 1.00 33.16 308 VAL A CA 1
ATOM 2353 C C . VAL A 1 308 ? -37.072 -13.478 21.062 1.00 33.16 308 VAL A C 1
ATOM 2355 O O . VAL A 1 308 ? -37.724 -12.548 21.520 1.00 33.16 308 VAL A O 1
ATOM 2358 N N . MET A 1 309 ? -35.840 -13.368 20.562 1.00 33.31 309 MET A N 1
ATOM 2359 C CA . MET A 1 309 ? -35.254 -12.332 19.697 1.00 33.31 309 MET A CA 1
ATOM 2360 C C . MET A 1 309 ? -35.892 -10.931 19.661 1.00 33.31 309 MET A C 1
ATOM 2362 O O . MET A 1 309 ? -36.935 -10.767 19.038 1.00 33.31 309 MET A O 1
ATOM 2366 N N . ILE A 1 310 ? -35.132 -9.904 20.074 1.00 32.53 310 ILE A N 1
ATOM 2367 C CA . ILE A 1 310 ? -35.012 -8.629 19.330 1.00 32.53 310 ILE A CA 1
ATOM 2368 C C . ILE A 1 310 ? -33.558 -8.136 19.427 1.00 32.53 310 ILE A C 1
ATOM 2370 O O . ILE A 1 310 ? -33.056 -7.915 20.525 1.00 32.53 310 ILE A O 1
ATOM 2374 N N . GLY A 1 311 ? -32.887 -7.946 18.282 1.00 29.61 311 GLY A N 1
ATOM 2375 C CA . GLY A 1 311 ? -31.544 -7.350 18.254 1.00 29.61 311 GLY A CA 1
ATOM 2376 C C . GLY A 1 311 ? -30.755 -7.403 16.937 1.00 29.61 311 GLY A C 1
ATOM 2377 O O . GLY A 1 311 ? -29.536 -7.479 16.983 1.00 29.61 311 GLY A O 1
ATOM 2378 N N . LEU A 1 312 ? -31.399 -7.371 15.768 1.00 32.66 312 LEU A N 1
ATOM 2379 C CA . LEU A 1 312 ? -30.777 -7.103 14.455 1.00 32.66 312 LEU A CA 1
ATOM 2380 C C . LEU A 1 312 ? -31.699 -6.086 13.757 1.00 32.66 312 LEU A C 1
ATOM 2382 O O . LEU A 1 312 ? -32.908 -6.266 13.824 1.00 32.66 312 LEU A O 1
ATOM 2386 N N . TRP A 1 313 ? -31.300 -5.020 13.061 1.00 28.41 313 TRP A N 1
ATOM 2387 C CA . TRP A 1 313 ? -30.026 -4.474 12.583 1.00 28.41 313 TRP A CA 1
ATOM 2388 C C . TRP A 1 313 ? -30.369 -3.083 11.958 1.00 28.41 313 TRP A C 1
ATOM 2390 O O . TRP A 1 313 ? -31.537 -2.793 11.704 1.00 28.41 313 TRP A O 1
ATOM 2400 N N . ILE A 1 314 ? -29.344 -2.293 11.609 1.00 34.00 314 ILE A N 1
ATOM 2401 C CA . ILE A 1 314 ? -29.309 -1.188 10.613 1.00 34.00 314 ILE A CA 1
ATOM 2402 C C . ILE A 1 314 ? -29.446 0.282 11.058 1.00 34.00 314 ILE A C 1
ATOM 2404 O O . ILE A 1 314 ? -30.516 0.867 11.186 1.00 34.00 314 ILE A O 1
ATOM 2408 N N . SER A 1 315 ? -28.266 0.903 11.028 1.00 35.22 315 SER A N 1
ATOM 2409 C CA . SER A 1 315 ? -27.934 2.257 10.570 1.00 35.22 315 SER A CA 1
ATOM 2410 C C . SER A 1 315 ? -28.621 2.716 9.267 1.00 35.22 315 SER A C 1
ATOM 2412 O O . SER A 1 315 ? -28.353 2.165 8.202 1.00 35.22 315 SER A O 1
ATOM 2414 N N . LYS A 1 316 ? -29.394 3.810 9.317 1.00 31.55 316 LYS A N 1
ATOM 2415 C CA . LYS A 1 316 ? -29.322 4.938 8.356 1.00 31.55 316 LYS A CA 1
ATOM 2416 C C . LYS A 1 316 ? -30.403 5.972 8.663 1.00 31.55 316 LYS A C 1
ATOM 2418 O O . LYS A 1 316 ? -31.576 5.636 8.650 1.00 31.55 316 LYS A O 1
ATOM 2423 N N . GLN A 1 317 ? -29.999 7.230 8.826 1.00 32.19 317 GLN A N 1
ATOM 2424 C CA . GLN A 1 317 ? -30.425 8.373 7.998 1.00 32.19 317 GLN A CA 1
ATOM 2425 C C . GLN A 1 317 ? -29.633 9.608 8.468 1.00 32.19 317 GLN A C 1
ATOM 2427 O O . GLN A 1 317 ? -29.992 10.292 9.423 1.00 32.19 317 GLN A O 1
ATOM 2432 N N . VAL A 1 318 ? -28.523 9.880 7.777 1.00 38.50 318 VAL A N 1
ATOM 2433 C CA . VAL A 1 318 ? -27.865 11.191 7.757 1.00 38.50 318 VAL A CA 1
ATOM 2434 C C . VAL A 1 318 ? -28.522 12.008 6.649 1.00 38.50 318 VAL A C 1
ATOM 2436 O O . VAL A 1 318 ? -28.454 11.598 5.493 1.00 38.50 318 VAL A O 1
ATOM 2439 N N . LYS A 1 319 ? -29.108 13.156 7.010 1.00 34.97 319 LYS A N 1
ATOM 2440 C CA . LYS A 1 319 ? -29.228 14.425 6.253 1.00 34.97 319 LYS A CA 1
ATOM 2441 C C . LYS A 1 319 ? -30.568 15.076 6.556 1.00 34.97 319 LYS A C 1
ATOM 2443 O O . LYS A 1 319 ? -31.583 14.640 6.038 1.00 34.97 319 LYS A O 1
ATOM 2448 N N . GLN A 1 320 ? -30.528 16.179 7.298 1.00 36.38 320 GLN A N 1
ATOM 2449 C CA . GLN A 1 320 ? -31.139 17.459 6.916 1.00 36.38 320 GLN A CA 1
ATOM 2450 C C . GLN A 1 320 ? -30.846 18.467 8.027 1.00 36.38 320 GLN A C 1
ATOM 2452 O O . GLN A 1 320 ? -31.654 18.586 8.934 1.00 36.38 320 GLN A O 1
ATOM 2457 N N . ARG A 1 321 ? -29.705 19.170 7.960 1.00 37.81 321 ARG A N 1
ATOM 2458 C CA . ARG A 1 321 ? -29.535 20.563 8.431 1.00 37.81 321 ARG A CA 1
ATOM 2459 C C . ARG A 1 321 ? -28.239 21.152 7.870 1.00 37.81 321 ARG A C 1
ATOM 2461 O O . ARG A 1 321 ? -27.231 21.156 8.550 1.00 37.81 321 ARG A O 1
ATOM 2468 N N . TYR A 1 322 ? -28.300 21.616 6.626 1.00 36.12 322 TYR A N 1
ATOM 2469 C CA . TYR A 1 322 ? -27.682 22.868 6.174 1.00 36.12 322 TYR A CA 1
ATOM 2470 C C . TYR A 1 322 ? -28.545 23.370 5.009 1.00 36.12 322 TYR A C 1
ATOM 2472 O O . TYR A 1 322 ? -28.554 22.785 3.925 1.00 36.12 322 TYR A O 1
ATOM 2480 N N . LYS A 1 323 ? -29.367 24.377 5.305 1.00 39.53 323 LYS A N 1
ATOM 2481 C CA . LYS A 1 323 ? -29.645 25.482 4.389 1.00 39.53 323 LYS A CA 1
ATOM 2482 C C . LYS A 1 323 ? -28.736 26.621 4.822 1.00 39.53 323 LYS A C 1
ATOM 2484 O O . LYS A 1 323 ? -28.498 26.694 6.051 1.00 39.53 323 LYS A O 1
#

Secondary structure (DSSP, 8-state):
-TTTTTT---SEEE-TT---TT----TTTTTT-TT--EEEE-TT---SS---PPPPPB-SSEEEEEEE-TTSBTTB---S-EE-HHHHHHH--TTT--EEEEEEEPP--TTSPPBPPPEEEEEE-TTS-EEEEEEEE--BTT-EEE--STTTS---TTEEE-GGG--S-SEEE--SS-EEEEEEEEE-PPPPB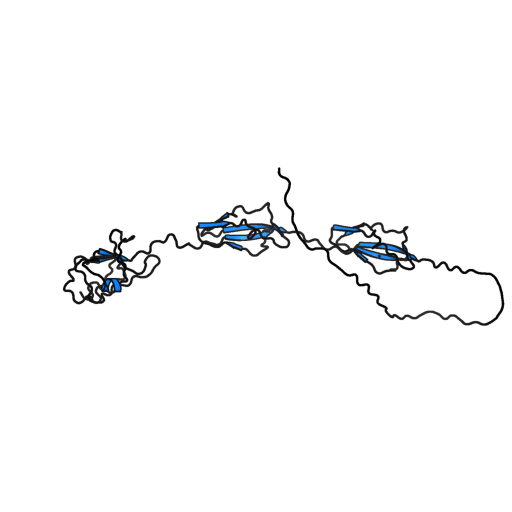PPPEEEEEEETTS-EEEEEEEE--BTT-EEE--STTTS--BTTEEE-GGG--TTSEEE--SS-EEEEEEEEEPP--------------------------------------------------------

Radius of gyration: 51.85 Å; chains: 1; bounding box: 120×71×129 Å